Protein AF-A0A807ZLU6-F1 (afdb_monomer_lite)

pLDDT: mean 85.21, std 18.05, range [28.5, 98.06]

Secondary structure (DSSP, 8-state):
-EEEEE----EE--TT-S--PPPSS-GGG--HHHHHH---SEEESEEEE-TTSSEEEEEES--GGGHHHHHSPEEEEE-TTSSEEEE-EEEE--SS-EEEEEEPPSS--SEEEEEETTEEEEEEPBPP-HHHHTTSEEEEEEESS--HHHHHHHHHHHHHHH---EEEEEE----SS-HHHHHHHHHHH---SEEEEEE---------SS-------GGGT---TT-EEE-------

Foldseek 3Di:
DDEAEAEFWWDWQDPPFPAWADDPDPPVPCDPLQVVLAHTTTPFLHWAADPVRQWTKTKFFDCHVVVVFQVPKWKWDQEQVRDIDTWDWDWDPDDLIIIIITGDHPHDQFWMWIDTSSHTDITGHHYACLVVQAQFEEEEEEDAQDDLVVVLVVQVVCCVVPVGAEYEYEYQPHDNDDPVVSVVSNVVRDDHPYYYYYYGNGRQHRDPPDDPGSDPPCCNVHPHPRHNYDYPHPPDD

Structure (mmCIF, N/CA/C/O backbone):
data_AF-A0A807ZLU6-F1
#
_entry.id   AF-A0A807ZLU6-F1
#
loop_
_atom_site.group_PDB
_atom_site.id
_atom_site.type_symbol
_atom_site.label_atom_id
_atom_site.label_alt_id
_atom_site.label_comp_id
_atom_site.label_asym_id
_atom_site.label_entity_id
_atom_site.label_seq_id
_atom_site.pdbx_PDB_ins_code
_atom_site.Cartn_x
_atom_site.Cartn_y
_atom_site.Cartn_z
_atom_site.occupancy
_atom_site.B_iso_or_equiv
_atom_site.auth_seq_id
_atom_site.auth_comp_id
_atom_site.auth_asym_id
_atom_site.auth_atom_id
_atom_site.pdbx_PDB_model_num
ATOM 1 N N . MET A 1 1 ? -17.636 4.742 17.600 1.00 92.62 1 MET A N 1
ATOM 2 C CA . MET A 1 1 ? -16.733 4.224 16.558 1.00 92.62 1 MET A CA 1
ATOM 3 C C . MET A 1 1 ? -16.612 5.220 15.415 1.00 92.62 1 MET A C 1
ATOM 5 O O . MET A 1 1 ? -17.629 5.632 14.869 1.00 92.62 1 MET A O 1
ATOM 9 N N . LYS A 1 2 ? -15.391 5.623 15.061 1.00 95.94 2 LYS A N 1
ATOM 10 C CA . LYS A 1 2 ? -15.075 6.378 13.842 1.00 95.94 2 LYS A CA 1
ATOM 11 C C . LYS A 1 2 ? -14.806 5.387 12.709 1.00 95.94 2 LYS A C 1
ATOM 13 O O . LYS A 1 2 ? -13.966 4.508 12.874 1.00 95.94 2 LYS A O 1
ATOM 18 N N . ILE A 1 3 ? -15.496 5.539 11.582 1.00 96.06 3 ILE A N 1
ATOM 19 C CA . ILE A 1 3 ? -15.296 4.706 10.389 1.00 96.06 3 ILE A CA 1
ATOM 20 C C . ILE A 1 3 ? -14.534 5.518 9.344 1.00 96.06 3 ILE A C 1
ATOM 22 O O . ILE A 1 3 ? -14.861 6.683 9.113 1.00 96.06 3 ILE A O 1
ATOM 26 N N . VAL A 1 4 ? -13.502 4.921 8.750 1.00 94.88 4 VAL A N 1
ATOM 27 C CA . VAL A 1 4 ? -12.690 5.534 7.692 1.00 94.88 4 VAL A CA 1
ATOM 28 C C . VAL A 1 4 ? -12.509 4.534 6.556 1.00 94.88 4 VAL A C 1
ATOM 30 O O . VAL A 1 4 ? -12.089 3.404 6.788 1.00 94.88 4 VAL A O 1
ATOM 33 N N . GLU A 1 5 ? -12.792 4.961 5.331 1.00 94.81 5 GLU A N 1
ATOM 34 C CA . GLU A 1 5 ? -12.480 4.209 4.113 1.00 94.81 5 GLU A CA 1
ATOM 35 C C . GLU A 1 5 ? -11.283 4.854 3.410 1.00 94.81 5 GLU A C 1
ATOM 37 O O . GLU A 1 5 ? -11.214 6.078 3.276 1.00 94.81 5 GLU A O 1
ATOM 42 N N . ILE A 1 6 ? -10.322 4.035 2.983 1.00 91.50 6 ILE A N 1
ATOM 43 C CA . ILE A 1 6 ? -9.089 4.475 2.329 1.00 91.50 6 ILE A CA 1
ATOM 44 C C . ILE A 1 6 ? -8.959 3.772 0.984 1.00 91.50 6 ILE A C 1
ATOM 46 O O . ILE A 1 6 ? -8.874 2.546 0.909 1.00 91.50 6 ILE A O 1
ATOM 50 N N . THR A 1 7 ? -8.866 4.567 -0.079 1.00 91.44 7 THR A N 1
ATOM 51 C CA . THR A 1 7 ? -8.464 4.087 -1.404 1.00 91.44 7 THR A CA 1
ATOM 52 C C . THR A 1 7 ? -7.002 4.467 -1.644 1.00 91.44 7 THR A C 1
ATOM 54 O O . THR A 1 7 ? -6.704 5.662 -1.675 1.00 91.44 7 THR A O 1
ATOM 57 N N . PRO A 1 8 ? -6.087 3.494 -1.787 1.00 90.88 8 PRO A N 1
ATOM 58 C CA . PRO A 1 8 ? -4.675 3.765 -2.012 1.00 90.88 8 PRO A CA 1
ATOM 59 C C . PRO A 1 8 ? -4.399 4.214 -3.450 1.00 90.88 8 PRO A C 1
ATOM 61 O O . PRO A 1 8 ? -5.104 3.843 -4.395 1.00 90.88 8 PRO A O 1
ATOM 64 N N . PHE A 1 9 ? -3.309 4.953 -3.628 1.00 91.44 9 PHE A N 1
ATOM 65 C CA . PHE A 1 9 ? -2.820 5.396 -4.930 1.00 91.44 9 PHE A CA 1
ATOM 66 C C . PHE A 1 9 ? -1.662 4.510 -5.391 1.00 91.44 9 PHE A C 1
ATOM 68 O O . PHE A 1 9 ? -0.486 4.803 -5.180 1.00 91.44 9 PHE A O 1
ATOM 75 N N . GLY A 1 10 ? -2.008 3.383 -6.010 1.00 91.12 10 GLY A N 1
ATOM 76 C CA . GLY A 1 10 ? -1.039 2.412 -6.513 1.00 91.12 10 GLY A CA 1
ATOM 77 C C . GLY A 1 10 ? -0.551 2.671 -7.938 1.00 91.12 10 GLY A C 1
ATOM 78 O O . GLY A 1 10 ? -1.146 3.419 -8.714 1.00 91.12 10 GLY A O 1
ATOM 79 N N . TRP A 1 11 ? 0.516 1.966 -8.316 1.00 94.94 11 TRP A N 1
ATOM 80 C CA . TRP A 1 11 ? 1.032 1.915 -9.681 1.00 94.94 11 TRP A CA 1
ATOM 81 C C . TRP A 1 11 ? 1.201 0.470 -10.142 1.00 94.94 11 TRP A C 1
ATOM 83 O O . TRP A 1 11 ? 1.990 -0.290 -9.574 1.00 94.94 11 TRP A O 1
ATOM 93 N N . ARG A 1 12 ? 0.503 0.111 -11.223 1.00 94.56 12 ARG A N 1
ATOM 94 C CA . ARG A 1 12 ? 0.724 -1.122 -11.985 1.00 94.56 12 ARG A CA 1
ATOM 95 C C . ARG A 1 12 ? 1.297 -0.802 -13.355 1.00 94.56 12 ARG A C 1
ATOM 97 O O . ARG A 1 12 ? 0.874 0.153 -14.006 1.00 94.56 12 ARG A O 1
ATOM 104 N N . LEU A 1 13 ? 2.237 -1.627 -13.793 1.00 95.19 13 LEU A N 1
ATOM 105 C CA . LEU A 1 13 ? 2.725 -1.597 -15.162 1.00 95.19 13 LEU A CA 1
ATOM 106 C C . LEU A 1 13 ? 1.590 -1.997 -16.117 1.00 95.19 13 LEU A C 1
ATOM 108 O O . LEU A 1 13 ? 0.813 -2.901 -15.795 1.00 95.19 13 LEU A O 1
ATOM 112 N N . PRO A 1 14 ? 1.475 -1.337 -17.282 1.00 93.31 14 PRO A N 1
ATOM 113 C CA . PRO A 1 14 ? 0.490 -1.711 -18.286 1.00 93.31 14 PRO A CA 1
ATOM 114 C C . PRO A 1 14 ? 0.791 -3.110 -18.833 1.00 93.31 14 PRO A C 1
ATOM 116 O O . PRO A 1 14 ? 1.947 -3.530 -18.872 1.00 93.31 14 PRO A O 1
ATOM 119 N N . ALA A 1 15 ? -0.233 -3.809 -19.327 1.00 90.38 15 ALA A N 1
ATOM 120 C CA . ALA A 1 15 ? -0.086 -5.164 -19.868 1.00 90.38 15 ALA A CA 1
ATOM 121 C C . ALA A 1 15 ? 0.933 -5.254 -21.024 1.00 90.38 15 ALA A C 1
ATOM 123 O O . ALA A 1 15 ? 1.547 -6.295 -21.230 1.00 90.38 15 ALA A O 1
ATOM 124 N N . GLN A 1 16 ? 1.141 -4.158 -21.761 1.00 91.31 16 GLN A N 1
ATOM 125 C CA . GLN A 1 16 ? 2.097 -4.064 -22.869 1.00 91.31 16 GLN A CA 1
ATOM 126 C C . GLN A 1 16 ? 3.523 -3.704 -22.417 1.00 91.31 16 GLN A C 1
ATOM 128 O O . GLN A 1 16 ? 4.412 -3.561 -23.255 1.00 91.31 16 GLN A O 1
ATOM 133 N N . SER A 1 17 ? 3.756 -3.518 -21.113 1.00 92.56 17 SER A N 1
ATOM 134 C CA . SER A 1 17 ? 5.087 -3.244 -20.573 1.00 92.56 17 SER A CA 1
ATOM 135 C C . SER A 1 17 ? 6.048 -4.380 -20.940 1.00 92.56 17 SER A C 1
ATOM 137 O O . SER A 1 17 ? 5.715 -5.542 -20.708 1.00 92.56 17 SER A O 1
ATOM 139 N N . PRO A 1 18 ? 7.262 -4.087 -21.436 1.00 93.12 18 PRO A N 1
ATOM 140 C CA . PRO A 1 18 ? 8.300 -5.103 -21.590 1.00 93.12 18 PRO A CA 1
ATOM 141 C C . PRO A 1 18 ? 8.954 -5.471 -20.245 1.00 93.12 18 PRO A C 1
ATOM 143 O O . PRO A 1 18 ? 9.746 -6.407 -20.175 1.00 93.12 18 PRO A O 1
ATOM 146 N N . PHE A 1 19 ? 8.642 -4.737 -19.170 1.00 94.19 19 PHE A N 1
ATOM 147 C CA . PHE A 1 19 ? 9.170 -4.955 -17.826 1.00 94.19 19 PHE A CA 1
ATOM 148 C C . PHE A 1 19 ? 8.134 -5.653 -16.956 1.00 94.19 19 PHE A C 1
ATOM 150 O O . PHE A 1 19 ? 7.061 -5.103 -16.715 1.00 94.19 19 PHE A O 1
ATOM 157 N N . TRP A 1 20 ? 8.457 -6.866 -16.514 1.00 94.31 20 TRP A N 1
ATOM 158 C CA . TRP A 1 20 ? 7.648 -7.683 -15.611 1.00 94.31 20 TRP A CA 1
ATOM 159 C C . TRP A 1 20 ? 8.552 -8.205 -14.496 1.00 94.31 20 TRP A C 1
ATOM 161 O O . TRP A 1 20 ? 9.750 -8.435 -14.706 1.00 94.31 20 TRP A O 1
ATOM 171 N N . ARG A 1 21 ? 7.998 -8.388 -13.298 1.00 93.25 21 ARG A N 1
ATOM 172 C CA . ARG A 1 21 ? 8.719 -9.011 -12.190 1.00 93.25 21 ARG A CA 1
ATOM 173 C C . ARG A 1 21 ? 9.003 -10.472 -12.522 1.00 93.25 21 ARG A C 1
ATOM 175 O O . ARG A 1 21 ? 8.096 -11.226 -12.859 1.00 93.25 21 ARG A O 1
ATOM 182 N N . ILE A 1 22 ? 10.258 -10.876 -12.382 1.00 92.62 22 ILE A N 1
ATOM 183 C CA . ILE A 1 22 ? 10.674 -12.268 -12.524 1.00 92.62 22 ILE A CA 1
ATOM 184 C C . ILE A 1 22 ? 10.356 -12.985 -11.206 1.00 92.62 22 ILE A C 1
ATOM 186 O O . ILE A 1 22 ? 10.838 -12.546 -10.155 1.00 92.62 22 ILE A O 1
ATOM 190 N N . PRO A 1 23 ? 9.565 -14.073 -11.223 1.00 90.19 23 PRO A N 1
ATOM 191 C CA . PRO A 1 23 ? 9.291 -14.816 -10.008 1.00 90.19 23 PRO A CA 1
ATOM 192 C C . PRO A 1 23 ? 10.572 -15.446 -9.448 1.00 90.19 23 PRO A C 1
ATOM 194 O O . PRO A 1 23 ? 11.341 -16.039 -10.206 1.00 90.19 23 PRO A O 1
ATOM 197 N N . PRO A 1 24 ? 10.809 -15.370 -8.128 1.00 87.62 24 PRO A N 1
ATOM 198 C CA . PRO A 1 24 ? 12.021 -15.918 -7.519 1.00 87.62 24 PRO A CA 1
ATOM 199 C C . PRO A 1 24 ? 12.018 -17.450 -7.474 1.00 87.62 24 PRO A C 1
ATOM 201 O O . PRO A 1 24 ? 13.071 -18.070 -7.339 1.00 87.62 24 PRO A O 1
ATOM 204 N N . ARG A 1 25 ? 10.838 -18.080 -7.553 1.00 88.38 25 ARG A N 1
ATOM 205 C CA . ARG A 1 25 ? 10.715 -19.537 -7.536 1.00 88.38 25 ARG A CA 1
ATOM 206 C C . ARG A 1 25 ? 11.247 -20.109 -8.862 1.00 88.38 25 ARG A C 1
ATOM 208 O O . ARG A 1 25 ? 10.849 -19.605 -9.907 1.00 88.38 25 ARG A O 1
ATOM 215 N N . PRO A 1 26 ? 12.086 -21.159 -8.873 1.00 89.19 26 PRO A N 1
ATOM 216 C CA . PRO A 1 26 ? 12.581 -21.766 -10.111 1.00 89.19 26 PRO A CA 1
ATOM 217 C C . PRO A 1 26 ? 11.452 -22.220 -11.054 1.00 89.19 26 PRO A C 1
ATOM 219 O O . PRO A 1 26 ? 10.448 -22.730 -10.557 1.00 89.19 26 PRO A O 1
ATOM 222 N N . PRO A 1 27 ? 11.610 -22.129 -12.393 1.00 91.44 27 PRO A N 1
ATOM 223 C CA . PRO A 1 27 ? 10.536 -22.429 -13.349 1.00 91.44 27 PRO A CA 1
ATOM 224 C C . PRO A 1 27 ? 9.874 -23.803 -13.184 1.00 91.44 27 PRO A C 1
ATOM 226 O O . PRO A 1 27 ? 8.668 -23.923 -13.366 1.00 91.44 27 PRO A O 1
ATOM 229 N N . HIS A 1 28 ? 10.635 -24.828 -12.787 1.00 90.69 28 HIS A N 1
ATOM 230 C CA . HIS A 1 28 ? 10.125 -26.189 -12.573 1.00 90.69 28 HIS A CA 1
ATOM 231 C C . HIS A 1 28 ? 9.252 -26.341 -11.311 1.00 90.69 28 HIS A C 1
ATOM 233 O O . HIS A 1 28 ? 8.599 -27.364 -11.149 1.00 90.69 28 HIS A O 1
ATOM 239 N N . LEU A 1 29 ? 9.228 -25.334 -10.430 1.00 88.31 29 LEU A N 1
ATOM 240 C CA . LEU A 1 29 ? 8.363 -25.267 -9.245 1.00 88.31 29 LEU A CA 1
ATOM 241 C C . LEU A 1 29 ? 7.221 -24.245 -9.415 1.00 88.31 29 LEU A C 1
ATOM 243 O O . LEU A 1 29 ? 6.438 -24.028 -8.488 1.00 88.31 29 LEU A O 1
ATOM 247 N N . GLN A 1 30 ? 7.133 -23.578 -10.571 1.00 88.94 30 GLN A N 1
ATOM 248 C CA . GLN A 1 30 ? 6.059 -22.637 -10.894 1.00 88.94 30 GLN A CA 1
ATOM 249 C C . GLN A 1 30 ? 4.907 -23.381 -11.584 1.00 88.94 30 GLN A C 1
ATOM 251 O O . GLN A 1 30 ? 4.785 -23.362 -12.817 1.00 88.94 30 GLN A O 1
ATOM 256 N N . ASP A 1 31 ? 4.080 -24.059 -10.790 1.00 89.25 31 ASP A N 1
ATOM 257 C CA . ASP A 1 31 ? 2.823 -24.632 -11.271 1.00 89.25 31 ASP A CA 1
ATOM 258 C C . ASP A 1 31 ? 1.833 -23.540 -11.733 1.00 89.25 31 ASP A C 1
ATOM 260 O O . ASP A 1 31 ? 2.110 -22.338 -11.675 1.00 89.25 31 ASP A O 1
ATOM 264 N N . ILE A 1 32 ? 0.688 -23.965 -12.269 1.00 88.94 32 ILE A N 1
ATOM 265 C CA . ILE A 1 32 ? -0.331 -23.054 -12.813 1.00 88.94 32 ILE A CA 1
ATOM 266 C C . ILE A 1 32 ? -0.859 -22.125 -11.714 1.00 88.94 32 ILE A C 1
ATOM 268 O O . ILE A 1 32 ? -0.863 -20.913 -11.895 1.00 88.94 32 ILE A O 1
ATOM 272 N N . ALA A 1 33 ? -1.190 -22.673 -10.540 1.00 86.88 33 ALA A N 1
ATOM 273 C CA . ALA A 1 33 ? -1.679 -21.892 -9.406 1.00 86.88 33 ALA A CA 1
ATOM 274 C C . ALA A 1 33 ? -0.665 -20.834 -8.943 1.00 86.88 33 ALA A C 1
ATOM 276 O O . ALA A 1 33 ? -1.041 -19.714 -8.590 1.00 86.88 33 ALA A O 1
ATOM 277 N N . TYR A 1 34 ? 0.630 -21.161 -8.974 1.00 86.81 34 TYR A N 1
ATOM 278 C CA . TYR A 1 34 ? 1.682 -20.210 -8.659 1.00 86.81 34 TYR A CA 1
ATOM 279 C C . TYR A 1 34 ? 1.702 -19.054 -9.658 1.00 86.81 34 TYR A C 1
ATOM 281 O O . TYR A 1 34 ? 1.765 -17.892 -9.260 1.00 86.81 34 TYR A O 1
ATOM 289 N N . LYS A 1 35 ? 1.670 -19.376 -10.954 1.00 88.00 35 LYS A N 1
ATOM 290 C CA . LYS A 1 35 ? 1.720 -18.377 -12.026 1.00 88.00 35 LYS A CA 1
ATOM 291 C C . LYS A 1 35 ? 0.504 -17.464 -11.977 1.00 88.00 35 LYS A C 1
ATOM 293 O O . LYS A 1 35 ? 0.669 -16.254 -11.977 1.00 88.00 35 LYS A O 1
ATOM 298 N N . ASP A 1 36 ? -0.687 -18.024 -11.829 1.00 87.25 36 ASP A N 1
ATOM 299 C CA . ASP A 1 36 ? -1.926 -17.245 -11.811 1.00 87.25 36 ASP A CA 1
ATOM 300 C C . ASP A 1 36 ? -2.029 -16.341 -10.570 1.00 87.25 36 ASP A C 1
ATOM 302 O O . ASP A 1 36 ? -2.598 -15.253 -10.628 1.00 87.25 36 ASP A O 1
ATOM 306 N N . GLY A 1 37 ? -1.449 -16.765 -9.441 1.00 85.06 37 GLY A N 1
ATOM 307 C CA . GLY A 1 37 ? -1.461 -16.006 -8.190 1.00 85.06 37 GLY A CA 1
ATOM 308 C C . GLY A 1 37 ? -0.334 -14.979 -8.033 1.00 85.06 37 GLY A C 1
ATOM 309 O O . GLY A 1 37 ? -0.365 -14.193 -7.081 1.00 85.06 37 GLY A O 1
ATOM 310 N N . PHE A 1 38 ? 0.684 -14.986 -8.899 1.00 88.62 38 PHE A N 1
ATOM 311 C CA . PHE A 1 38 ? 1.856 -14.125 -8.746 1.00 88.62 38 PHE A CA 1
ATOM 312 C C . PHE A 1 38 ? 1.600 -12.693 -9.231 1.00 88.62 38 PHE A C 1
ATOM 314 O O . PHE A 1 38 ? 1.028 -12.455 -10.291 1.00 88.62 38 PHE A O 1
ATOM 321 N N . ASP A 1 39 ? 2.076 -11.713 -8.461 1.00 90.62 39 ASP A N 1
ATOM 322 C CA . ASP A 1 39 ? 2.044 -10.313 -8.873 1.00 90.62 39 ASP A CA 1
ATOM 323 C C . ASP A 1 39 ? 3.246 -10.000 -9.774 1.00 90.62 39 ASP A C 1
ATOM 325 O O . ASP A 1 39 ? 4.378 -9.854 -9.301 1.00 90.62 39 ASP A O 1
ATOM 329 N N . TYR A 1 40 ? 3.001 -9.874 -11.077 1.00 92.88 40 TYR A N 1
ATOM 330 C CA . TYR A 1 40 ? 4.034 -9.552 -12.065 1.00 92.88 40 TYR A CA 1
ATOM 331 C C . TYR A 1 40 ? 4.250 -8.053 -12.282 1.00 92.88 40 TYR A C 1
ATOM 333 O O . TYR A 1 40 ? 5.335 -7.646 -12.700 1.00 92.88 40 TYR A O 1
ATOM 341 N N . SER A 1 41 ? 3.227 -7.231 -12.055 1.00 94.31 41 SER A N 1
ATOM 342 C CA . SER A 1 41 ? 3.141 -5.895 -12.656 1.00 94.31 41 SER A CA 1
ATOM 343 C C . SER A 1 41 ? 2.997 -4.763 -11.649 1.00 94.31 41 SER A C 1
ATOM 345 O O . SER A 1 41 ? 3.197 -3.609 -12.020 1.00 94.31 41 SER A O 1
ATOM 347 N N . THR A 1 42 ? 2.638 -5.026 -10.393 1.00 93.50 42 THR A N 1
ATOM 348 C CA . THR A 1 42 ? 2.504 -3.954 -9.402 1.00 93.50 42 THR A CA 1
ATOM 349 C C . THR A 1 42 ? 3.874 -3.430 -9.004 1.00 93.50 42 THR A C 1
ATOM 351 O O . THR A 1 42 ? 4.744 -4.199 -8.596 1.00 93.50 42 THR A O 1
ATOM 354 N N . VAL A 1 43 ? 4.065 -2.117 -9.103 1.00 94.44 43 VAL A N 1
ATOM 355 C CA . VAL A 1 43 ? 5.260 -1.413 -8.624 1.00 94.44 43 VAL A CA 1
ATOM 356 C C . VAL A 1 43 ? 5.011 -0.875 -7.221 1.00 94.44 43 VAL A C 1
ATOM 358 O O . VAL A 1 43 ? 5.780 -1.175 -6.311 1.00 94.44 43 VAL A O 1
ATOM 361 N N . PHE A 1 44 ? 3.904 -0.150 -7.036 1.00 93.88 44 PHE A N 1
ATOM 362 C CA . PHE A 1 44 ? 3.469 0.381 -5.744 1.00 93.88 44 PHE A CA 1
ATOM 363 C C . PHE A 1 44 ? 2.030 -0.049 -5.455 1.00 93.88 44 PHE A C 1
ATOM 365 O O . PHE A 1 44 ? 1.167 0.042 -6.326 1.00 93.88 44 PHE A O 1
ATOM 372 N N . TYR A 1 45 ? 1.782 -0.506 -4.232 1.00 91.94 45 TYR A N 1
ATOM 373 C CA . TYR A 1 45 ? 0.445 -0.704 -3.684 1.00 91.94 45 TYR A CA 1
ATOM 374 C C . TYR A 1 45 ? -0.198 0.622 -3.278 1.00 91.94 45 TYR A C 1
ATOM 376 O O . TYR A 1 45 ? -1.405 0.774 -3.457 1.00 91.94 45 TYR A O 1
ATOM 384 N N . AS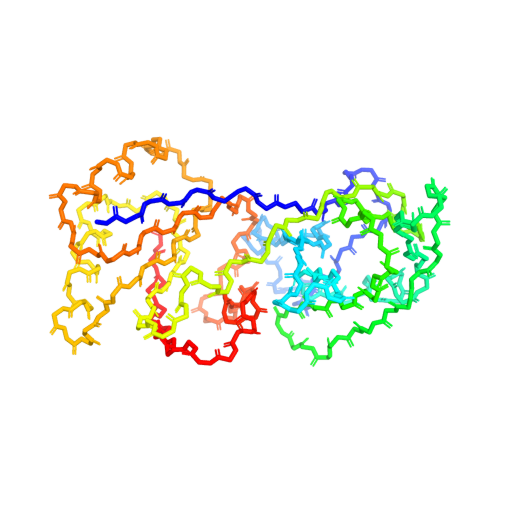P A 1 46 ? 0.601 1.557 -2.754 1.00 93.44 46 ASP A N 1
ATOM 385 C CA . ASP A 1 46 ? 0.146 2.871 -2.297 1.00 93.44 46 ASP A CA 1
ATOM 386 C C . ASP A 1 46 ? 1.289 3.902 -2.282 1.00 93.44 46 ASP A C 1
ATOM 388 O O . ASP A 1 46 ? 2.471 3.540 -2.198 1.00 93.44 46 ASP A O 1
ATOM 392 N N . VAL A 1 47 ? 0.915 5.181 -2.320 1.00 94.62 47 VAL A N 1
ATOM 393 C CA . VAL A 1 47 ? 1.779 6.352 -2.157 1.00 94.62 47 VAL A CA 1
ATOM 394 C C . VAL A 1 47 ? 1.088 7.330 -1.212 1.00 94.62 47 VAL A C 1
ATOM 396 O O . VAL A 1 47 ? 0.033 7.872 -1.534 1.00 94.62 47 VAL A O 1
ATOM 399 N N . PHE A 1 48 ? 1.697 7.595 -0.060 1.00 94.12 48 PHE A N 1
ATOM 400 C CA . PHE A 1 48 ? 1.120 8.461 0.973 1.00 94.12 48 PHE A CA 1
ATOM 401 C C . PHE A 1 48 ? 2.188 9.297 1.685 1.00 94.12 48 PHE A C 1
ATOM 403 O O . PHE A 1 48 ? 3.385 9.037 1.567 1.00 94.12 48 PHE A O 1
ATOM 410 N N . LEU A 1 49 ? 1.768 10.330 2.411 1.00 93.88 49 LEU A N 1
ATOM 411 C CA . LEU A 1 49 ? 2.663 11.198 3.173 1.00 93.88 49 LEU A CA 1
ATOM 412 C C . LEU A 1 49 ? 3.217 10.502 4.419 1.00 93.88 49 LEU A C 1
ATOM 414 O O . LEU A 1 49 ? 2.498 9.823 5.150 1.00 93.88 49 LEU A O 1
ATOM 418 N N . SER A 1 50 ? 4.490 10.746 4.723 1.00 91.31 50 SER A N 1
ATOM 419 C CA . SER A 1 50 ? 5.031 10.479 6.057 1.00 91.31 50 SER A CA 1
ATOM 420 C C . SER A 1 50 ? 4.303 11.312 7.121 1.00 91.31 50 SER A C 1
ATOM 422 O O . SER A 1 50 ? 3.688 12.331 6.818 1.00 91.31 50 SER A O 1
ATOM 424 N N . SER A 1 51 ? 4.376 10.909 8.392 1.00 86.94 51 SER A N 1
ATOM 425 C CA . SER A 1 51 ? 3.717 11.629 9.499 1.00 86.94 51 SER A CA 1
ATOM 426 C C . SER A 1 51 ? 4.205 13.069 9.687 1.00 86.94 51 SER A C 1
ATOM 428 O O . SER A 1 51 ? 3.460 13.913 10.160 1.00 86.94 51 SER A O 1
ATOM 430 N N . ASP A 1 52 ? 5.459 13.350 9.335 1.00 88.62 52 ASP A N 1
ATOM 431 C CA . ASP A 1 52 ? 6.034 14.701 9.324 1.00 88.62 52 ASP A CA 1
ATOM 432 C C . ASP A 1 52 ? 5.833 15.427 7.981 1.00 88.62 52 ASP A C 1
ATOM 434 O O . ASP A 1 52 ? 6.334 16.534 7.785 1.00 88.62 52 ASP A O 1
ATOM 438 N N . GLU A 1 53 ? 5.151 14.770 7.040 1.00 90.75 53 GLU A N 1
ATOM 439 C CA . GLU A 1 53 ? 4.882 15.200 5.674 1.00 90.75 53 GLU A CA 1
ATOM 440 C C . GLU A 1 53 ? 6.117 15.634 4.864 1.00 90.75 53 GLU A C 1
ATOM 442 O O . GLU A 1 53 ? 5.995 16.397 3.899 1.00 90.75 53 GLU A O 1
ATOM 447 N N . ARG A 1 54 ? 7.320 15.205 5.255 1.00 93.56 54 ARG A N 1
ATOM 448 C CA . ARG A 1 54 ? 8.559 15.517 4.524 1.00 93.56 54 ARG A CA 1
ATOM 449 C C . ARG A 1 54 ? 8.812 14.559 3.367 1.00 93.56 54 ARG A C 1
ATOM 451 O O . ARG A 1 54 ? 9.584 14.885 2.468 1.00 93.56 54 ARG A O 1
ATOM 458 N N . PHE A 1 55 ? 8.167 13.398 3.377 1.00 95.62 55 PHE A N 1
ATOM 459 C CA . PHE A 1 55 ? 8.376 12.354 2.389 1.00 95.62 55 PHE A CA 1
ATOM 460 C C . PHE A 1 55 ? 7.054 11.867 1.806 1.00 95.62 55 PHE A C 1
ATOM 462 O O . PHE A 1 55 ? 6.061 11.732 2.518 1.00 95.62 55 PHE A O 1
ATOM 469 N N . ALA A 1 56 ? 7.076 11.529 0.520 1.00 96.19 56 ALA A N 1
ATOM 470 C CA . ALA A 1 56 ? 6.141 10.563 -0.032 1.00 96.19 56 ALA A CA 1
ATOM 471 C C . ALA A 1 56 ? 6.722 9.163 0.191 1.00 96.19 56 ALA A C 1
ATOM 473 O O . ALA A 1 56 ? 7.871 8.888 -0.168 1.00 96.19 56 ALA A O 1
ATOM 474 N N . VAL A 1 57 ? 5.931 8.285 0.791 1.00 94.94 57 VAL A N 1
ATOM 475 C CA . VAL A 1 57 ? 6.279 6.896 1.069 1.00 94.94 57 VAL A CA 1
ATOM 476 C C . VAL A 1 57 ? 5.555 6.031 0.049 1.00 94.94 57 VAL A C 1
ATOM 478 O O . VAL A 1 57 ? 4.338 5.877 0.099 1.00 94.94 57 VAL A O 1
ATOM 481 N N . CYS A 1 58 ? 6.311 5.475 -0.893 1.00 94.88 58 CYS A N 1
ATOM 482 C CA . CYS A 1 58 ? 5.790 4.529 -1.871 1.00 94.88 58 CYS A CA 1
ATOM 483 C C . CYS A 1 58 ? 6.025 3.118 -1.333 1.00 94.88 58 CYS A C 1
ATOM 485 O O . CYS A 1 58 ? 7.176 2.725 -1.121 1.00 94.88 58 CYS A O 1
ATOM 487 N N . VAL A 1 59 ? 4.960 2.352 -1.112 1.00 91.88 59 VAL A N 1
ATOM 488 C CA . VAL A 1 59 ? 5.043 0.966 -0.629 1.00 91.88 59 VAL A CA 1
ATOM 489 C C . VAL A 1 59 ? 4.575 0.017 -1.713 1.00 91.88 59 VAL A C 1
ATOM 491 O O . VAL A 1 59 ? 3.629 0.314 -2.434 1.00 91.88 59 VAL A O 1
ATOM 494 N N . GLY A 1 60 ? 5.210 -1.140 -1.839 1.00 90.19 60 GLY A N 1
ATOM 495 C CA . GLY A 1 60 ? 4.859 -2.104 -2.877 1.00 90.19 60 GLY A CA 1
ATOM 496 C C . GLY A 1 60 ? 5.474 -3.476 -2.643 1.00 90.19 60 GLY A C 1
ATOM 497 O O . GLY A 1 60 ? 6.171 -3.670 -1.645 1.00 90.19 60 GLY A O 1
ATOM 498 N N . PRO A 1 61 ? 5.234 -4.441 -3.543 1.00 89.12 61 PRO A N 1
ATOM 499 C CA . PRO A 1 61 ? 5.917 -5.736 -3.521 1.00 89.12 61 PRO A CA 1
ATOM 500 C C . PRO A 1 61 ? 7.441 -5.572 -3.673 1.00 89.12 61 PRO A C 1
ATOM 502 O O . PRO A 1 61 ? 7.908 -4.504 -4.086 1.00 89.12 61 PRO A O 1
ATOM 505 N N . PRO A 1 62 ? 8.246 -6.615 -3.395 1.00 89.81 62 PRO A N 1
ATOM 506 C CA . PRO A 1 62 ? 9.676 -6.589 -3.684 1.00 89.81 62 PRO A CA 1
ATOM 507 C C . PRO A 1 62 ? 9.954 -6.138 -5.119 1.00 89.81 62 PRO A C 1
ATOM 509 O O . PRO A 1 62 ? 9.354 -6.639 -6.076 1.00 89.81 62 PRO A O 1
ATOM 512 N N . LEU A 1 63 ? 10.879 -5.191 -5.279 1.00 90.88 63 LEU A N 1
ATOM 513 C CA . LEU A 1 63 ? 11.223 -4.680 -6.606 1.00 90.88 63 LEU A CA 1
ATOM 514 C C . LEU A 1 63 ? 11.934 -5.744 -7.453 1.00 90.88 63 LEU A C 1
ATOM 516 O O . LEU A 1 63 ? 11.742 -5.762 -8.663 1.00 90.88 63 LEU A O 1
ATOM 520 N N . ALA A 1 64 ? 12.699 -6.654 -6.837 1.00 91.38 64 ALA A N 1
ATOM 521 C CA . ALA A 1 64 ? 13.430 -7.718 -7.531 1.00 91.38 64 ALA A CA 1
ATOM 522 C C . ALA A 1 64 ? 14.201 -7.172 -8.755 1.00 91.38 64 ALA A C 1
ATOM 524 O O . ALA A 1 64 ? 14.948 -6.200 -8.633 1.00 91.38 64 ALA A O 1
ATOM 525 N N . ASN A 1 65 ? 13.990 -7.741 -9.945 1.00 94.44 65 ASN A N 1
ATOM 526 C CA . ASN A 1 65 ? 14.604 -7.288 -11.197 1.00 94.44 65 ASN A CA 1
ATOM 527 C C . ASN A 1 65 ? 14.151 -5.887 -11.659 1.00 94.44 65 ASN A C 1
ATOM 529 O O . ASN A 1 65 ? 14.787 -5.314 -12.537 1.00 94.44 65 ASN A O 1
ATOM 533 N N . LEU A 1 66 ? 13.083 -5.320 -11.088 1.00 94.94 66 LEU A N 1
ATOM 534 C CA . LEU A 1 66 ? 12.628 -3.953 -11.372 1.00 94.94 66 LEU A CA 1
ATOM 535 C C . LEU A 1 66 ? 13.398 -2.899 -10.561 1.00 94.94 66 LEU A C 1
ATOM 537 O O . LEU A 1 66 ? 13.299 -1.709 -10.861 1.00 94.94 66 LEU A O 1
ATOM 541 N N . ARG A 1 67 ? 14.176 -3.311 -9.547 1.00 95.06 67 ARG A N 1
ATOM 542 C CA . ARG A 1 67 ? 14.899 -2.396 -8.652 1.00 95.06 67 ARG A CA 1
ATOM 543 C C . ARG A 1 67 ? 15.813 -1.414 -9.397 1.00 95.06 67 ARG A C 1
ATOM 545 O O . ARG A 1 67 ? 15.652 -0.220 -9.148 1.00 95.06 67 ARG A O 1
ATOM 552 N N . PRO A 1 68 ? 16.679 -1.842 -10.340 1.00 95.62 68 PRO A N 1
ATOM 553 C CA . PRO A 1 68 ? 17.551 -0.908 -11.055 1.00 95.62 68 PRO A CA 1
ATOM 554 C C . PRO A 1 68 ? 16.763 0.164 -11.818 1.00 95.62 68 PRO A C 1
ATOM 556 O O . PRO A 1 68 ? 17.146 1.328 -11.851 1.00 95.62 68 PRO A O 1
ATOM 559 N N . ALA A 1 69 ? 15.605 -0.200 -12.377 1.00 95.94 69 ALA A N 1
ATOM 560 C CA . ALA A 1 69 ? 14.766 0.741 -13.110 1.00 95.94 69 ALA A CA 1
ATOM 561 C C . ALA A 1 69 ? 14.139 1.812 -12.200 1.00 95.94 69 ALA A C 1
ATOM 563 O O . ALA A 1 69 ? 13.942 2.938 -12.649 1.00 95.94 69 ALA A O 1
ATOM 564 N N . ILE A 1 70 ? 13.852 1.485 -10.933 1.00 96.19 70 ILE A N 1
ATOM 565 C CA . ILE A 1 70 ? 13.421 2.464 -9.925 1.00 96.19 70 ILE A CA 1
ATOM 566 C C . ILE A 1 70 ? 14.599 3.313 -9.449 1.00 96.19 70 ILE A C 1
ATOM 568 O O . ILE A 1 70 ? 14.443 4.524 -9.323 1.00 96.19 70 ILE A O 1
ATOM 572 N N . GLU A 1 71 ? 15.775 2.721 -9.224 1.00 96.19 71 GLU A N 1
ATOM 573 C CA . GLU A 1 71 ? 17.001 3.435 -8.824 1.00 96.19 71 GLU A CA 1
ATOM 574 C C . GLU A 1 71 ? 17.423 4.490 -9.854 1.00 96.19 71 GLU A C 1
ATOM 576 O O . GLU A 1 71 ? 17.811 5.595 -9.478 1.00 96.19 71 GLU A O 1
ATOM 581 N N . GLU A 1 72 ? 17.259 4.199 -11.140 1.00 96.75 72 GLU A N 1
ATOM 582 C CA . GLU A 1 72 ? 17.534 5.131 -12.238 1.00 96.75 72 GLU A CA 1
ATOM 583 C C . GLU A 1 72 ? 16.376 6.107 -12.520 1.00 96.75 72 GLU A C 1
ATOM 585 O O . GLU A 1 72 ? 16.570 7.111 -13.205 1.00 96.75 72 GLU A O 1
ATOM 590 N N . ALA A 1 73 ? 15.166 5.839 -12.015 1.00 97.12 73 ALA A N 1
ATOM 591 C CA . ALA A 1 73 ? 14.010 6.690 -12.274 1.00 97.12 73 ALA A CA 1
ATOM 592 C C . ALA A 1 73 ? 14.152 8.064 -11.606 1.00 97.12 73 ALA A C 1
ATOM 594 O O . ALA A 1 73 ? 14.614 8.195 -10.465 1.00 97.12 73 ALA A O 1
ATOM 595 N N . THR A 1 74 ? 13.692 9.089 -12.316 1.00 97.94 74 THR A N 1
ATOM 596 C CA . THR A 1 74 ? 13.592 10.457 -11.811 1.00 97.94 74 THR A CA 1
ATOM 597 C C . THR A 1 74 ? 12.226 10.651 -11.173 1.00 97.94 74 THR A C 1
ATOM 599 O O . THR A 1 74 ? 11.197 10.485 -11.832 1.00 97.94 74 THR A O 1
ATOM 602 N N . PHE A 1 75 ? 12.225 11.028 -9.897 1.00 97.81 75 PHE A N 1
ATOM 603 C CA . PHE A 1 75 ? 11.021 11.423 -9.179 1.00 97.81 75 PHE A CA 1
ATOM 604 C C . PHE A 1 75 ? 10.933 12.944 -9.151 1.00 97.81 75 PHE A C 1
ATOM 606 O O . PHE A 1 75 ? 11.944 13.615 -8.946 1.00 97.81 75 PHE A O 1
ATOM 613 N N . THR A 1 76 ? 9.741 13.490 -9.370 1.00 96.88 76 THR A N 1
ATOM 614 C CA . THR A 1 76 ? 9.486 14.929 -9.264 1.00 96.88 76 THR A CA 1
ATOM 615 C C . THR A 1 76 ? 8.176 15.203 -8.531 1.00 96.88 76 THR A C 1
ATOM 617 O O . THR A 1 76 ? 7.229 14.420 -8.608 1.00 96.88 76 THR A O 1
ATOM 620 N N . ALA A 1 77 ? 8.109 16.332 -7.831 1.00 95.12 77 ALA A N 1
ATOM 621 C CA . ALA A 1 77 ? 6.911 16.810 -7.141 1.00 95.12 77 ALA A CA 1
ATOM 622 C C . ALA A 1 77 ? 6.732 18.319 -7.352 1.00 95.12 77 ALA A C 1
ATOM 624 O O . ALA A 1 77 ? 7.661 19.008 -7.778 1.00 95.12 77 ALA A O 1
ATOM 625 N N . LEU A 1 78 ? 5.537 18.848 -7.087 1.00 89.25 78 LEU A N 1
ATOM 626 C CA . LEU A 1 78 ? 5.262 20.275 -7.254 1.00 89.25 78 LEU A CA 1
ATOM 627 C C . LEU A 1 78 ? 5.915 21.090 -6.125 1.00 89.25 78 LEU A C 1
ATOM 629 O O . LEU A 1 78 ? 5.600 20.908 -4.954 1.00 89.25 78 LEU A O 1
ATOM 633 N N . GLY A 1 79 ? 6.814 22.009 -6.471 1.00 83.19 79 GLY A N 1
ATOM 634 C CA . GLY A 1 79 ? 7.409 22.940 -5.513 1.00 83.19 79 GLY A CA 1
ATOM 635 C C . GLY A 1 79 ? 6.507 24.142 -5.218 1.00 83.19 79 GLY A C 1
ATOM 636 O O . GLY A 1 79 ? 5.526 24.398 -5.918 1.00 83.19 79 GLY A O 1
ATOM 637 N N . ALA A 1 80 ? 6.879 24.937 -4.211 1.00 83.69 80 ALA A N 1
ATOM 638 C CA . ALA A 1 80 ? 6.165 26.161 -3.822 1.00 83.69 80 ALA A CA 1
ATOM 639 C C . ALA A 1 80 ? 5.980 27.188 -4.960 1.00 83.69 80 ALA A C 1
ATOM 641 O O . ALA A 1 80 ? 5.029 27.963 -4.935 1.00 83.69 80 ALA A O 1
ATOM 642 N N . SER A 1 81 ? 6.855 27.182 -5.972 1.00 82.56 81 SER A N 1
ATOM 643 C CA . SER A 1 81 ? 6.752 28.040 -7.161 1.00 82.56 81 SER A CA 1
ATOM 644 C C . SER A 1 81 ? 5.723 27.564 -8.195 1.00 82.56 81 SER A C 1
ATOM 646 O O . SER A 1 81 ? 5.529 28.232 -9.205 1.00 82.56 81 SER A O 1
ATOM 648 N N . GLY A 1 82 ? 5.086 26.405 -7.987 1.00 82.12 82 GLY A N 1
ATOM 649 C CA . GLY A 1 82 ? 4.177 25.792 -8.960 1.00 82.12 82 GLY A CA 1
ATOM 650 C C . GLY A 1 82 ? 4.882 25.043 -10.097 1.00 82.12 82 GLY A C 1
ATOM 651 O O . GLY A 1 82 ? 4.219 24.572 -11.018 1.00 82.12 82 GLY A O 1
ATOM 652 N N . HIS A 1 83 ? 6.208 24.895 -10.042 1.00 86.44 83 HIS A N 1
ATOM 653 C CA . HIS A 1 83 ? 6.982 24.081 -10.983 1.00 86.44 83 HIS A CA 1
ATOM 654 C C . HIS A 1 83 ? 7.339 22.717 -10.387 1.00 86.44 83 HIS A C 1
ATOM 656 O O . HIS A 1 83 ? 7.486 22.576 -9.174 1.00 86.44 83 HIS A O 1
ATOM 662 N N . THR A 1 84 ? 7.504 21.703 -11.238 1.00 90.44 84 THR A N 1
ATOM 663 C CA . THR A 1 84 ? 7.964 20.378 -10.805 1.00 90.44 84 THR A CA 1
ATOM 664 C C . THR A 1 84 ? 9.455 20.404 -10.483 1.00 90.44 84 THR A C 1
ATOM 666 O O . THR A 1 84 ? 10.257 20.816 -11.321 1.00 90.44 84 THR A O 1
ATOM 669 N N . VAL A 1 85 ? 9.824 19.917 -9.302 1.00 93.31 85 VAL A N 1
ATOM 670 C CA . VAL A 1 85 ? 11.198 19.865 -8.793 1.00 93.31 85 VAL A CA 1
ATOM 671 C C . VAL A 1 85 ? 11.636 18.402 -8.672 1.00 93.31 85 VAL A C 1
ATOM 673 O O . VAL A 1 85 ? 10.833 17.588 -8.210 1.00 93.31 85 VAL A O 1
ATOM 676 N N . PRO A 1 86 ? 12.867 18.040 -9.080 1.00 95.50 86 PRO A N 1
ATOM 677 C CA . PRO A 1 86 ? 13.440 16.724 -8.809 1.00 95.50 86 PRO A CA 1
ATOM 678 C C . PRO A 1 86 ? 13.524 16.421 -7.314 1.00 95.50 86 PRO A C 1
ATOM 680 O O . PRO A 1 86 ? 13.931 17.267 -6.521 1.00 95.50 86 PRO A O 1
ATOM 683 N N . CYS A 1 87 ? 13.166 15.196 -6.950 1.00 96.62 87 CYS A N 1
ATOM 684 C CA . CYS A 1 87 ? 13.171 14.708 -5.582 1.00 96.62 87 CYS A CA 1
ATOM 685 C C . CYS A 1 87 ? 14.248 13.640 -5.402 1.00 96.62 87 CYS A C 1
ATOM 687 O O . CYS A 1 87 ? 14.373 12.717 -6.214 1.00 96.62 87 CYS A O 1
ATOM 689 N N . GLU A 1 88 ? 14.990 13.733 -4.302 1.00 96.44 88 GLU A N 1
ATOM 690 C CA . GLU A 1 88 ? 15.862 12.647 -3.868 1.00 96.44 88 GLU A CA 1
ATOM 691 C C . GLU A 1 88 ? 15.028 11.469 -3.363 1.00 96.44 88 GLU A C 1
ATOM 693 O O . GLU A 1 88 ? 13.931 11.646 -2.825 1.00 96.44 88 GLU A O 1
ATOM 698 N N . LYS A 1 89 ? 15.557 10.255 -3.531 1.00 96.38 89 LYS A N 1
ATOM 699 C CA . LYS A 1 89 ? 14.899 9.032 -3.080 1.00 96.38 89 LYS A CA 1
ATOM 700 C C . LYS A 1 89 ? 15.843 8.123 -2.310 1.00 96.38 89 LYS A C 1
ATOM 702 O O . LYS A 1 89 ? 17.031 8.047 -2.617 1.00 96.38 89 LYS A O 1
ATOM 707 N N . VAL A 1 90 ? 15.273 7.366 -1.384 1.00 95.69 90 VAL A N 1
ATOM 708 C CA . VAL A 1 90 ? 15.938 6.291 -0.648 1.00 95.69 90 VAL A CA 1
ATOM 709 C C . VAL A 1 90 ? 15.075 5.040 -0.748 1.00 95.69 90 VAL A C 1
ATOM 711 O O . VAL A 1 90 ? 13.869 5.096 -0.524 1.00 95.69 90 VAL A O 1
ATOM 714 N N . ILE A 1 91 ? 15.684 3.911 -1.109 1.00 92.88 91 ILE A N 1
ATOM 715 C CA . ILE A 1 91 ? 15.002 2.616 -1.184 1.00 92.88 91 ILE A CA 1
ATOM 716 C C . ILE A 1 91 ? 15.438 1.778 0.014 1.00 92.88 91 ILE A C 1
ATOM 718 O O . ILE A 1 91 ? 16.625 1.479 0.153 1.00 92.88 91 ILE A O 1
ATOM 722 N N . ASP A 1 92 ? 14.485 1.373 0.850 1.00 85.31 92 ASP A N 1
ATOM 723 C CA . ASP A 1 92 ? 14.779 0.517 1.996 1.00 85.31 92 ASP A CA 1
ATOM 724 C C . ASP A 1 92 ? 15.050 -0.927 1.538 1.00 85.31 92 ASP A C 1
ATOM 726 O O . ASP A 1 92 ? 14.278 -1.480 0.743 1.00 85.31 92 ASP A O 1
ATOM 730 N N . PRO A 1 93 ? 16.101 -1.586 2.062 1.00 72.38 93 PRO A N 1
ATOM 731 C CA . PRO A 1 93 ? 16.397 -2.979 1.758 1.00 72.38 93 PRO A CA 1
ATOM 732 C C . PRO A 1 93 ? 15.485 -3.902 2.577 1.00 72.38 93 PRO A C 1
ATOM 734 O O . PRO A 1 93 ? 15.881 -4.451 3.604 1.00 72.38 93 PRO A O 1
ATOM 737 N N . LEU A 1 94 ? 14.237 -4.052 2.137 1.00 76.88 94 LEU A N 1
ATOM 738 C CA . LEU A 1 94 ? 13.264 -4.954 2.750 1.00 76.88 94 LEU A CA 1
ATOM 739 C C . LEU A 1 94 ? 13.180 -6.269 1.958 1.00 76.88 94 LEU A C 1
ATOM 741 O O . LEU A 1 94 ? 13.195 -6.272 0.731 1.00 76.88 94 LEU A O 1
ATOM 745 N N . ASP A 1 95 ? 13.087 -7.394 2.671 1.00 69.38 95 ASP A N 1
ATOM 746 C CA . ASP A 1 95 ? 13.100 -8.743 2.077 1.00 69.38 95 ASP A CA 1
ATOM 747 C C . ASP A 1 95 ? 11.786 -9.086 1.343 1.00 69.38 95 ASP A C 1
ATOM 749 O O . ASP A 1 95 ? 11.782 -9.651 0.252 1.00 69.38 95 ASP A O 1
ATOM 753 N N . ARG A 1 96 ? 10.636 -8.702 1.917 1.00 75.81 96 ARG A N 1
ATOM 754 C CA . ARG A 1 96 ? 9.296 -9.129 1.448 1.00 75.81 96 ARG A CA 1
ATOM 755 C C . ARG A 1 96 ? 8.420 -8.013 0.899 1.00 75.81 96 ARG A C 1
ATOM 757 O O . ARG A 1 96 ? 7.271 -8.243 0.533 1.00 75.81 96 ARG A O 1
ATOM 764 N N . CYS A 1 97 ? 8.954 -6.809 0.853 1.00 82.00 97 CYS A N 1
ATOM 765 C CA . CYS A 1 97 ? 8.275 -5.618 0.385 1.00 82.00 97 CYS A CA 1
ATOM 766 C C . CYS A 1 97 ? 9.302 -4.660 -0.206 1.00 82.00 97 CYS A C 1
ATOM 768 O O . CYS A 1 97 ? 10.506 -4.890 -0.143 1.00 82.00 97 CYS A O 1
ATOM 770 N N . SER A 1 98 ? 8.819 -3.586 -0.801 1.00 87.62 98 SER A N 1
ATOM 771 C CA . SER A 1 98 ? 9.627 -2.436 -1.146 1.00 87.62 98 SER A CA 1
ATOM 772 C C . SER A 1 98 ? 9.053 -1.207 -0.471 1.00 87.62 98 SER A C 1
ATOM 774 O O . SER A 1 98 ? 7.837 -1.082 -0.283 1.00 87.62 98 SER A O 1
ATOM 776 N N . ARG A 1 99 ? 9.954 -0.310 -0.082 1.00 92.44 99 ARG A N 1
ATOM 777 C CA . ARG A 1 99 ? 9.595 1.012 0.398 1.00 92.44 99 ARG A CA 1
ATOM 778 C C . ARG A 1 99 ? 10.564 2.015 -0.193 1.00 92.44 99 ARG A C 1
ATOM 780 O O . ARG A 1 99 ? 11.776 1.862 -0.056 1.00 92.44 99 ARG A O 1
ATOM 787 N N . VAL A 1 100 ? 10.012 3.002 -0.883 1.00 95.12 100 VAL A N 1
ATOM 788 C CA . VAL A 1 100 ? 10.760 4.101 -1.485 1.00 95.12 100 VAL A CA 1
ATOM 789 C C . VAL A 1 100 ? 10.312 5.381 -0.805 1.00 95.12 100 VAL A C 1
ATOM 791 O O . VAL A 1 100 ? 9.150 5.771 -0.900 1.00 95.12 100 VAL A O 1
ATOM 794 N N . TRP A 1 101 ? 11.240 6.018 -0.108 1.00 96.56 101 TRP A N 1
ATOM 795 C CA . TRP A 1 101 ? 11.058 7.332 0.484 1.00 96.56 101 TRP A CA 1
ATOM 796 C C . TRP A 1 101 ? 11.489 8.371 -0.532 1.00 96.56 101 TRP A C 1
ATOM 798 O O . TRP A 1 101 ? 12.616 8.311 -1.018 1.00 96.56 101 TRP A O 1
ATOM 808 N N . VAL A 1 102 ? 10.613 9.314 -0.852 1.00 97.25 102 VAL A N 1
ATOM 809 C CA . VAL A 1 102 ? 10.906 10.403 -1.782 1.00 97.25 102 VAL A CA 1
ATOM 810 C C . VAL A 1 102 ? 10.809 11.721 -1.030 1.00 97.25 102 VAL A C 1
ATOM 812 O O . VAL A 1 102 ? 9.742 12.053 -0.518 1.00 97.25 102 VAL A O 1
ATOM 815 N N . ALA A 1 103 ? 11.918 12.455 -0.941 1.00 97.00 103 ALA A N 1
ATOM 816 C CA . ALA A 1 103 ? 11.982 13.732 -0.240 1.00 97.00 103 ALA A CA 1
ATOM 817 C C . ALA A 1 103 ? 11.165 14.786 -0.996 1.00 97.00 103 ALA A C 1
ATOM 819 O O . ALA A 1 103 ? 11.456 15.107 -2.153 1.00 97.00 103 ALA A O 1
ATOM 820 N N . LEU A 1 104 ? 10.128 15.315 -0.350 1.00 95.81 104 LEU A N 1
ATOM 821 C CA . LEU A 1 104 ? 9.241 16.297 -0.956 1.00 95.81 104 LEU A CA 1
ATOM 822 C C . LEU A 1 104 ? 9.769 17.717 -0.713 1.00 95.81 104 LEU A C 1
ATOM 824 O O . LEU A 1 104 ? 10.164 18.044 0.410 1.00 95.81 104 LEU A O 1
ATOM 828 N N . PRO A 1 105 ? 9.758 18.590 -1.735 1.00 93.00 105 PRO A N 1
ATOM 829 C CA . PRO A 1 105 ? 10.056 19.997 -1.534 1.00 93.00 105 PRO A CA 1
ATOM 830 C C . PRO A 1 105 ? 8.951 20.666 -0.695 1.00 93.00 105 PRO A C 1
ATOM 832 O O . PRO A 1 105 ? 7.807 20.199 -0.674 1.00 93.00 105 PRO A O 1
ATOM 835 N N . PRO A 1 106 ? 9.241 21.806 -0.046 1.00 88.75 106 PRO A N 1
ATOM 836 C CA . PRO A 1 106 ? 8.198 22.659 0.505 1.00 88.75 106 PRO A CA 1
ATOM 837 C C . PRO A 1 106 ? 7.210 23.086 -0.588 1.00 88.75 106 PRO A C 1
ATOM 839 O O . PRO A 1 106 ? 7.614 23.443 -1.701 1.00 88.75 106 PRO A O 1
ATOM 842 N N . GLY A 1 107 ? 5.920 23.092 -0.260 1.00 83.00 107 GLY A N 1
ATOM 843 C CA . GLY A 1 107 ? 4.856 23.454 -1.190 1.00 83.00 107 GLY A CA 1
ATOM 844 C C . GLY A 1 107 ? 3.714 22.446 -1.182 1.00 83.00 107 GLY A C 1
ATOM 845 O O . GLY A 1 107 ? 3.387 21.870 -0.145 1.00 83.00 107 GLY A O 1
ATOM 846 N N . LYS A 1 108 ? 3.092 22.277 -2.349 1.00 83.12 108 LYS A N 1
ATOM 847 C CA . LYS A 1 108 ? 1.911 21.437 -2.546 1.00 83.12 108 LYS A CA 1
ATOM 848 C C . LYS A 1 108 ? 2.318 19.969 -2.700 1.00 83.12 108 LYS A C 1
ATOM 850 O O . LYS A 1 108 ? 3.098 19.637 -3.589 1.00 83.12 108 LYS A O 1
ATOM 855 N N . LYS A 1 109 ? 1.755 19.087 -1.874 1.00 88.12 109 LYS A N 1
ATOM 856 C CA . LYS A 1 109 ? 2.177 17.682 -1.741 1.00 88.12 109 LYS A CA 1
ATOM 857 C C . LYS A 1 109 ? 1.115 16.707 -2.250 1.00 88.12 109 LYS A C 1
ATOM 859 O O . LYS A 1 109 ? 0.839 15.699 -1.615 1.00 88.12 109 LYS A O 1
ATOM 864 N N . ASP A 1 110 ? 0.515 17.024 -3.391 1.00 89.69 110 ASP A N 1
ATOM 865 C CA . ASP A 1 110 ? -0.666 16.300 -3.874 1.00 89.69 110 ASP A CA 1
ATOM 866 C C . ASP A 1 110 ? -0.323 15.214 -4.891 1.00 89.69 110 ASP A C 1
ATOM 868 O O . ASP A 1 110 ? -1.061 14.244 -5.014 1.00 89.69 110 ASP A O 1
ATOM 872 N N . VAL A 1 111 ? 0.752 15.391 -5.668 1.00 94.88 111 VAL A N 1
ATOM 873 C CA . VAL A 1 111 ? 1.093 14.511 -6.795 1.00 94.88 111 VAL A CA 1
ATOM 874 C C . VAL A 1 111 ? 2.592 14.250 -6.836 1.00 94.88 111 VAL A C 1
ATOM 876 O O . VAL A 1 111 ? 3.398 15.182 -6.861 1.00 94.88 111 VAL A O 1
ATOM 879 N N . LEU A 1 112 ? 2.944 12.971 -6.924 1.00 96.81 112 LEU A N 1
ATOM 880 C CA . LEU A 1 112 ? 4.283 12.477 -7.193 1.00 96.81 112 LEU A CA 1
ATOM 881 C C . LEU A 1 112 ? 4.364 11.988 -8.641 1.00 96.81 112 LEU A C 1
ATOM 883 O O . LEU A 1 112 ? 3.580 11.146 -9.074 1.00 96.81 112 LEU A O 1
ATOM 887 N N . CYS A 1 113 ? 5.330 12.489 -9.402 1.00 97.00 113 CYS A N 1
ATOM 888 C CA . CYS A 1 113 ? 5.618 11.998 -10.744 1.00 97.00 113 CYS A CA 1
ATOM 889 C C . CYS A 1 113 ? 6.863 11.112 -10.725 1.00 97.00 113 CYS A C 1
ATOM 891 O O . CYS A 1 113 ? 7.859 11.444 -10.087 1.00 97.00 113 CYS A O 1
ATOM 893 N N . CYS A 1 114 ? 6.823 10.011 -11.469 1.00 96.94 114 CYS A N 1
ATOM 894 C CA . CYS A 1 114 ? 7.965 9.136 -11.698 1.00 96.94 114 CYS A CA 1
ATOM 895 C C . CYS A 1 114 ? 8.155 8.942 -13.205 1.00 96.94 114 CYS A C 1
ATOM 897 O O . CYS A 1 114 ? 7.197 8.668 -13.934 1.00 96.94 114 CYS A O 1
ATOM 899 N N . LEU A 1 115 ? 9.391 9.113 -13.670 1.00 96.94 115 LEU A N 1
ATOM 900 C CA . LEU A 1 115 ? 9.795 8.914 -15.057 1.00 96.94 115 LEU A CA 1
ATOM 901 C C . LEU A 1 115 ? 11.049 8.040 -15.107 1.00 96.94 115 LEU A C 1
ATOM 903 O O . LEU A 1 115 ? 12.075 8.379 -14.520 1.00 96.94 115 LEU A O 1
ATOM 907 N N . GLY A 1 116 ? 10.990 6.943 -15.855 1.00 95.62 116 GLY A N 1
ATOM 908 C CA . GLY A 1 116 ? 12.140 6.069 -16.063 1.00 95.62 116 GLY A CA 1
ATOM 909 C C . GLY A 1 116 ? 11.860 4.967 -17.077 1.00 95.62 116 GLY A C 1
ATOM 910 O O . GLY A 1 116 ? 10.919 5.049 -17.866 1.00 95.62 116 GLY A O 1
ATOM 911 N N . LYS A 1 117 ? 12.666 3.899 -17.032 1.00 95.75 117 LYS A N 1
ATOM 912 C CA . LYS A 1 117 ? 12.534 2.740 -17.935 1.00 95.75 117 LYS A CA 1
ATOM 913 C C . LYS A 1 117 ? 11.166 2.058 -17.837 1.00 95.75 117 LYS A C 1
ATOM 915 O O . LYS A 1 117 ? 10.645 1.604 -18.845 1.00 95.75 117 LYS A O 1
ATOM 920 N N . LEU A 1 118 ? 10.563 2.038 -16.646 1.00 94.88 118 LEU A N 1
ATOM 921 C CA . LEU A 1 118 ? 9.231 1.464 -16.414 1.00 94.88 118 LEU A CA 1
ATOM 922 C C . LEU A 1 118 ? 8.078 2.319 -16.980 1.00 94.88 118 LEU A C 1
ATOM 924 O O . LEU A 1 118 ? 6.925 1.899 -16.927 1.00 94.88 118 LEU A O 1
ATOM 928 N N . GLY A 1 119 ? 8.376 3.509 -17.508 1.00 94.19 119 GLY A N 1
ATOM 929 C CA . GLY A 1 119 ? 7.407 4.441 -18.074 1.00 94.19 119 GLY A CA 1
ATOM 930 C C . GLY A 1 119 ? 7.313 5.755 -17.301 1.00 94.19 119 GLY A C 1
ATOM 931 O O . GLY A 1 119 ? 8.185 6.105 -16.501 1.00 94.19 119 GLY A O 1
ATOM 932 N N . LYS A 1 120 ? 6.235 6.496 -17.576 1.00 94.88 120 LYS A N 1
ATOM 933 C CA . LYS A 1 120 ? 5.870 7.738 -16.891 1.00 94.88 120 LYS A CA 1
ATOM 934 C C . LYS A 1 120 ? 4.564 7.527 -16.136 1.00 94.88 120 LYS A C 1
ATOM 936 O O . LYS A 1 120 ? 3.584 7.093 -16.737 1.00 94.88 120 LYS A O 1
ATOM 941 N N . VAL A 1 121 ? 4.537 7.890 -14.860 1.00 95.50 121 VAL A N 1
ATOM 942 C CA . VAL A 1 121 ? 3.324 7.863 -14.037 1.00 95.50 121 VAL A CA 1
ATOM 943 C C . VAL A 1 121 ? 3.232 9.124 -13.180 1.00 95.50 121 VAL A C 1
ATOM 945 O O . VAL A 1 121 ? 4.248 9.660 -12.733 1.00 95.50 121 VAL A O 1
ATOM 948 N N . SER A 1 122 ? 2.009 9.596 -12.962 1.00 96.00 122 SER A N 1
ATOM 949 C CA . SER A 1 122 ? 1.678 10.642 -11.995 1.00 96.00 122 SER A CA 1
ATOM 950 C C . SER A 1 122 ? 0.696 10.044 -10.996 1.00 96.00 122 SER A C 1
ATOM 952 O O . SER A 1 122 ? -0.381 9.601 -11.386 1.00 96.00 122 SER A O 1
ATOM 954 N N . LEU A 1 123 ? 1.097 9.990 -9.732 1.00 94.69 123 LEU A N 1
ATOM 955 C CA . LEU A 1 123 ? 0.362 9.356 -8.645 1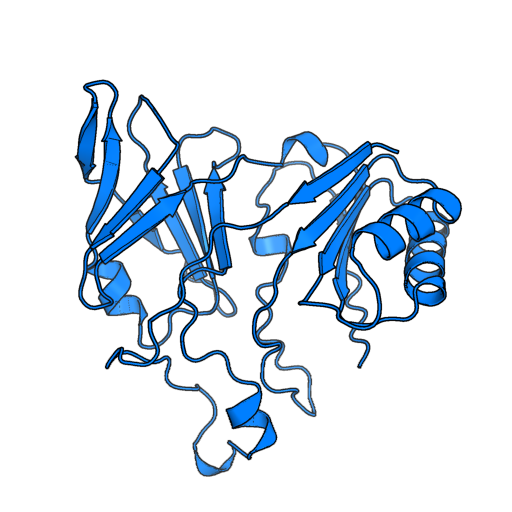.00 94.69 123 LEU A CA 1
ATOM 956 C C . LEU A 1 123 ? -0.078 10.436 -7.661 1.00 94.69 123 LEU A C 1
ATOM 958 O O . LEU A 1 123 ? 0.774 11.216 -7.227 1.00 94.69 123 LEU A O 1
ATOM 962 N N . PRO A 1 124 ? -1.365 10.509 -7.294 1.00 95.75 124 PRO A N 1
ATOM 963 C CA . PRO A 1 124 ? -1.758 11.283 -6.131 1.00 95.75 124 PRO A CA 1
ATOM 964 C C . PRO A 1 124 ? -1.025 10.770 -4.884 1.00 95.75 124 PRO A C 1
ATOM 966 O O . PRO A 1 124 ? -0.691 9.589 -4.796 1.00 95.75 124 PRO A O 1
ATOM 969 N N . ILE A 1 125 ? -0.760 11.660 -3.934 1.00 94.44 125 ILE A N 1
ATOM 970 C CA . ILE A 1 125 ? -0.155 11.316 -2.649 1.00 94.44 125 ILE A CA 1
ATOM 971 C C . ILE A 1 125 ? -1.272 11.321 -1.604 1.00 94.44 125 ILE A C 1
ATOM 973 O O . ILE A 1 1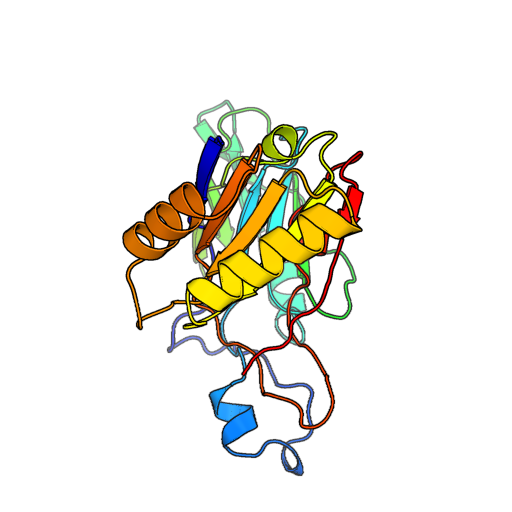25 ? -1.904 12.348 -1.356 1.00 94.44 125 ILE A O 1
ATOM 977 N N . GLY A 1 126 ? -1.531 10.163 -1.003 1.00 92.56 126 GLY A N 1
ATOM 978 C CA . GLY A 1 126 ? -2.496 10.013 0.080 1.00 92.56 126 GLY A CA 1
ATOM 979 C C . GLY A 1 126 ? -2.050 10.705 1.370 1.00 92.56 126 GLY A C 1
ATOM 980 O O . GLY A 1 126 ? -0.864 10.944 1.599 1.00 92.56 126 GLY A O 1
ATOM 981 N N . ALA A 1 127 ? -3.007 11.008 2.244 1.00 91.25 127 ALA A N 1
ATOM 982 C CA . ALA A 1 127 ? -2.708 11.523 3.575 1.00 91.25 127 ALA A CA 1
ATOM 983 C C . ALA A 1 127 ? -2.027 10.459 4.454 1.00 91.25 127 ALA A C 1
ATOM 985 O O . ALA A 1 127 ? -2.215 9.256 4.262 1.00 91.25 127 ALA A O 1
ATOM 986 N N . SER A 1 128 ? -1.281 10.910 5.464 1.00 89.25 128 SER A N 1
ATOM 987 C CA . SER A 1 128 ? -0.889 10.032 6.565 1.00 89.25 128 SER A CA 1
ATOM 988 C C . SER A 1 128 ? -2.095 9.753 7.455 1.00 89.25 128 SER A C 1
ATOM 990 O O . SER A 1 128 ? -2.835 10.667 7.818 1.00 89.25 128 SER A O 1
ATOM 992 N N . TYR A 1 129 ? -2.257 8.498 7.865 1.00 88.88 129 TYR A N 1
ATOM 993 C CA . TYR A 1 129 ? -3.276 8.093 8.835 1.00 88.88 129 TYR A CA 1
ATOM 994 C C . TYR A 1 129 ? -2.669 7.698 10.186 1.00 88.88 129 TYR A C 1
ATOM 996 O O . TYR A 1 129 ? -3.340 7.061 10.992 1.00 88.88 129 TYR A O 1
ATOM 1004 N N . CYS A 1 130 ? -1.415 8.079 10.467 1.00 84.62 130 CYS A N 1
ATOM 1005 C CA . CYS A 1 130 ? -0.768 7.794 11.754 1.00 84.62 130 CYS A CA 1
ATOM 1006 C C . CYS A 1 130 ? -1.607 8.261 12.949 1.00 84.62 130 CYS A C 1
ATOM 1008 O O . CYS A 1 130 ? -1.839 7.492 13.883 1.00 84.62 130 CYS A O 1
ATOM 1010 N N . ASP A 1 131 ? -2.112 9.492 12.888 1.00 86.06 131 ASP A N 1
ATOM 1011 C CA . ASP A 1 131 ? -2.862 10.111 13.984 1.00 86.06 131 ASP A CA 1
ATOM 1012 C C . ASP A 1 131 ? -4.189 9.402 14.263 1.00 86.06 131 ASP A C 1
ATOM 1014 O O . ASP A 1 131 ? -4.683 9.420 15.388 1.00 86.06 131 ASP A O 1
ATOM 1018 N N . LEU A 1 132 ? -4.752 8.720 13.259 1.00 87.62 132 LEU A N 1
ATOM 1019 C CA . LEU A 1 132 ? -5.973 7.935 13.417 1.00 87.62 132 LEU A CA 1
ATOM 1020 C C . LEU A 1 132 ? -5.781 6.787 14.422 1.00 87.62 132 LEU A C 1
ATOM 1022 O O . LEU A 1 132 ? -6.718 6.422 15.132 1.00 87.62 132 LEU A O 1
ATOM 1026 N N . PHE A 1 133 ? -4.568 6.237 14.487 1.00 87.69 133 PHE A N 1
ATOM 1027 C CA . PHE A 1 133 ? -4.224 5.062 15.285 1.00 87.69 133 PHE A CA 1
ATOM 1028 C C . PHE A 1 133 ? -3.285 5.370 16.459 1.00 87.69 133 PHE A C 1
ATOM 1030 O O . PHE A 1 133 ? -2.939 4.466 17.223 1.00 87.69 133 PHE A O 1
ATOM 1037 N N . ALA A 1 134 ? -2.856 6.623 16.611 1.00 86.81 134 ALA A N 1
ATOM 1038 C CA . ALA A 1 134 ? -1.907 7.025 17.637 1.00 86.81 134 ALA A CA 1
ATOM 1039 C C . ALA A 1 134 ? -2.417 6.672 19.045 1.00 86.81 134 ALA A C 1
ATOM 1041 O O . ALA A 1 134 ? -3.544 6.997 19.422 1.00 86.81 134 ALA A O 1
ATOM 1042 N N . GLY A 1 135 ? -1.577 5.980 19.821 1.00 87.00 135 GLY A N 1
ATOM 1043 C CA . GLY A 1 135 ? -1.886 5.564 21.191 1.00 87.00 135 GLY A CA 1
ATOM 1044 C C . GLY A 1 135 ? -2.848 4.379 21.323 1.00 87.00 135 GLY A C 1
ATOM 1045 O O . GLY A 1 135 ? -3.094 3.955 22.450 1.00 87.00 135 GLY A O 1
ATOM 1046 N N . LYS A 1 136 ? -3.353 3.822 20.214 1.00 88.50 136 LYS A N 1
ATOM 1047 C CA . LYS A 1 136 ? -4.328 2.721 20.218 1.00 88.50 136 LYS A CA 1
ATOM 1048 C C . LYS A 1 136 ? -3.666 1.354 20.074 1.00 88.50 136 LYS A C 1
ATOM 1050 O O . LYS A 1 136 ? -2.620 1.212 19.432 1.00 88.50 136 LYS A O 1
ATOM 1055 N N . SER A 1 137 ? -4.313 0.334 20.630 1.00 90.69 137 SER A N 1
ATOM 1056 C CA . SER A 1 137 ? -4.024 -1.072 20.334 1.00 90.69 137 SER A CA 1
ATOM 1057 C C . SER A 1 137 ? -4.735 -1.467 19.042 1.00 90.69 137 SER A C 1
ATOM 1059 O O . SER A 1 137 ? -5.967 -1.540 18.998 1.00 90.69 137 SER A O 1
ATOM 1061 N N . VAL A 1 138 ? -3.958 -1.672 17.976 1.00 88.81 138 VAL A N 1
ATOM 1062 C CA . VAL A 1 138 ? -4.487 -1.861 16.617 1.00 88.81 138 VAL A CA 1
ATOM 1063 C C . VAL A 1 138 ? -4.382 -3.320 16.197 1.00 88.81 138 VAL A C 1
ATOM 1065 O O . VAL A 1 138 ? -3.287 -3.891 16.155 1.00 88.81 138 VAL A O 1
ATOM 1068 N N . LEU A 1 139 ? -5.524 -3.888 15.825 1.00 90.69 139 LEU A N 1
ATOM 1069 C CA . LEU A 1 139 ? -5.633 -5.165 15.137 1.00 90.69 139 LEU A CA 1
ATOM 1070 C C . LEU A 1 139 ? -5.732 -4.911 13.635 1.00 90.69 139 LEU A C 1
ATOM 1072 O O . LEU A 1 139 ? -6.420 -3.998 13.189 1.00 90.69 139 LEU A O 1
ATOM 1076 N N . PHE A 1 140 ? -5.057 -5.713 12.827 1.00 88.69 140 PHE A N 1
ATOM 1077 C CA . PHE A 1 140 ? -5.175 -5.584 11.383 1.00 88.69 140 PHE A CA 1
ATOM 1078 C C . PHE A 1 140 ? -5.134 -6.943 10.705 1.00 88.69 140 PHE A C 1
ATOM 1080 O O . PHE A 1 140 ? -4.502 -7.879 11.194 1.00 88.69 140 PHE A O 1
ATOM 1087 N N . THR A 1 141 ? -5.785 -7.040 9.553 1.00 85.88 141 THR A N 1
ATOM 1088 C CA . THR A 1 141 ? -5.702 -8.221 8.693 1.00 85.88 141 THR A CA 1
ATOM 1089 C C . THR A 1 141 ? -6.084 -7.871 7.260 1.00 85.88 141 THR A C 1
ATOM 1091 O O . THR A 1 141 ? -6.714 -6.845 7.004 1.00 85.88 141 THR A O 1
ATOM 1094 N N . ARG A 1 142 ? -5.705 -8.737 6.324 1.00 86.25 142 ARG A N 1
ATOM 1095 C CA . ARG A 1 142 ? -6.235 -8.738 4.960 1.00 86.25 142 ARG A CA 1
ATOM 1096 C C . ARG A 1 142 ? -7.341 -9.780 4.880 1.00 86.25 142 ARG A C 1
ATOM 1098 O O . ARG A 1 142 ? -7.203 -10.856 5.452 1.00 86.25 142 ARG A O 1
ATOM 1105 N N . GLN A 1 143 ? -8.415 -9.464 4.172 1.00 88.12 143 GLN A N 1
ATOM 1106 C CA . GLN A 1 143 ? -9.548 -10.363 3.974 1.00 88.12 143 GLN A CA 1
ATOM 1107 C C . GLN A 1 143 ? -10.028 -10.313 2.519 1.00 88.12 143 GLN A C 1
ATOM 1109 O O . GLN A 1 143 ? -9.775 -9.328 1.819 1.00 88.12 143 GLN A O 1
ATOM 1114 N N . LYS A 1 144 ? -10.674 -11.389 2.059 1.00 90.25 144 LYS A N 1
ATOM 1115 C CA . LYS A 1 144 ? -11.428 -11.431 0.802 1.00 90.25 144 LYS A CA 1
ATOM 1116 C C . LYS A 1 144 ? -12.603 -12.387 0.973 1.00 90.25 144 LYS A C 1
ATOM 1118 O O . LYS A 1 144 ? -12.364 -13.570 1.171 1.00 90.25 144 LYS A O 1
ATOM 1123 N N . ASN A 1 145 ? -13.837 -11.904 0.841 1.00 93.75 145 ASN A N 1
ATOM 1124 C CA . ASN A 1 145 ? -15.050 -12.735 0.888 1.00 93.75 145 ASN A CA 1
ATOM 1125 C C . ASN A 1 145 ? -15.215 -13.574 2.172 1.00 93.75 145 ASN A C 1
ATOM 1127 O O . ASN A 1 145 ? -15.858 -14.621 2.134 1.00 93.75 145 ASN A O 1
ATOM 1131 N N . ASN A 1 146 ? -14.649 -13.134 3.299 1.00 93.38 146 ASN A N 1
ATOM 1132 C CA . ASN A 1 146 ? -14.868 -13.814 4.575 1.00 93.38 146 ASN A CA 1
ATOM 1133 C C . ASN A 1 146 ? -16.309 -13.578 5.046 1.00 93.38 146 ASN A C 1
ATOM 1135 O O . ASN A 1 146 ? -16.835 -12.479 4.887 1.00 93.38 146 ASN A O 1
ATOM 1139 N N . GLU A 1 147 ? -16.930 -14.574 5.676 1.00 96.56 147 GLU A N 1
ATOM 1140 C CA . GLU A 1 147 ? -18.256 -14.405 6.280 1.00 96.56 147 GLU A CA 1
ATOM 1141 C C . GLU A 1 147 ? -18.247 -13.252 7.297 1.00 96.56 147 GLU A C 1
ATOM 1143 O O . GLU A 1 147 ? -17.338 -13.149 8.126 1.00 96.56 147 GLU A O 1
ATOM 1148 N N . LEU A 1 148 ? -19.248 -12.367 7.231 1.00 97.19 148 LEU A N 1
ATOM 1149 C CA . LEU A 1 148 ? -19.278 -11.146 8.045 1.00 97.19 148 LEU A CA 1
ATOM 1150 C C . LEU A 1 148 ? -19.291 -11.456 9.550 1.00 97.19 148 LEU A C 1
ATOM 1152 O O . LEU A 1 148 ? -18.549 -10.825 10.307 1.00 97.19 148 LEU A O 1
ATOM 1156 N N . ASP A 1 149 ? -20.055 -12.477 9.953 1.00 97.50 149 ASP A N 1
ATOM 1157 C CA . ASP A 1 149 ? -20.114 -12.997 11.323 1.00 97.50 149 ASP A CA 1
ATOM 1158 C C . ASP A 1 149 ? -18.715 -13.392 11.821 1.00 97.50 149 ASP A C 1
ATOM 1160 O O . ASP A 1 149 ? -18.309 -13.011 12.917 1.00 97.50 149 ASP A O 1
ATOM 1164 N N . TRP A 1 150 ? -17.911 -14.060 10.986 1.00 96.50 150 TRP A N 1
ATOM 1165 C CA . TRP A 1 150 ? -16.555 -14.474 11.361 1.00 96.50 150 TRP A CA 1
ATOM 1166 C C . TRP A 1 150 ? -15.608 -13.292 11.532 1.00 96.50 150 TRP A C 1
ATOM 1168 O O . TRP A 1 150 ? -14.746 -13.313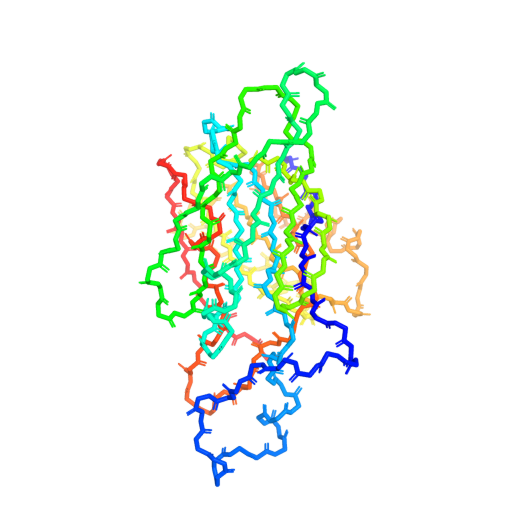 12.413 1.00 96.50 150 TRP A O 1
ATOM 1178 N N . ILE A 1 151 ? -15.742 -12.257 10.695 1.00 95.81 151 ILE A N 1
ATOM 1179 C CA . ILE A 1 151 ? -14.945 -11.035 10.844 1.00 95.81 151 ILE A CA 1
ATOM 1180 C C . ILE A 1 151 ? -15.284 -10.371 12.187 1.00 95.81 151 ILE A C 1
ATOM 1182 O O . ILE A 1 151 ? -14.368 -9.981 12.915 1.00 95.81 151 ILE A O 1
ATOM 1186 N N . ALA A 1 152 ? -16.569 -10.274 12.540 1.00 97.38 152 ALA A N 1
ATOM 1187 C CA . ALA A 1 152 ? -17.004 -9.692 13.808 1.00 97.38 152 ALA A CA 1
ATOM 1188 C C . ALA A 1 152 ? -16.557 -10.524 15.018 1.00 97.38 152 ALA A C 1
ATOM 1190 O O . ALA A 1 152 ? -15.968 -9.969 15.946 1.00 97.38 152 ALA A O 1
ATOM 1191 N N . ASP A 1 153 ? -16.748 -11.842 14.986 1.00 97.12 153 ASP A N 1
ATOM 1192 C CA . ASP A 1 153 ? -16.318 -12.753 16.052 1.00 97.12 153 ASP A CA 1
ATOM 1193 C C . ASP A 1 153 ? -14.809 -12.678 16.281 1.00 97.12 153 ASP A C 1
ATOM 1195 O O . ASP A 1 153 ? -14.343 -12.597 17.421 1.00 97.12 153 ASP A O 1
ATOM 1199 N N . TRP A 1 154 ? -14.026 -12.633 15.200 1.00 95.25 154 TRP A N 1
ATOM 1200 C CA . TRP A 1 154 ? -12.580 -12.474 15.284 1.00 95.25 154 TRP A CA 1
ATOM 1201 C C . TRP A 1 154 ? -12.182 -11.148 15.946 1.00 95.25 154 TRP A C 1
ATOM 1203 O O . TRP A 1 154 ? -11.289 -11.137 16.800 1.00 95.25 154 TRP A O 1
ATOM 1213 N N . ILE A 1 155 ? -12.845 -10.040 15.602 1.00 96.06 155 ILE A N 1
ATOM 1214 C CA . ILE A 1 155 ? -12.605 -8.735 16.237 1.00 96.06 155 ILE A CA 1
ATOM 1215 C C . ILE A 1 155 ? -12.980 -8.787 17.721 1.00 96.06 155 ILE A C 1
ATOM 1217 O O . ILE A 1 155 ? -12.161 -8.413 18.561 1.00 96.06 155 ILE A O 1
ATOM 1221 N N . ASN A 1 156 ? -14.175 -9.282 18.051 1.00 96.75 156 ASN A N 1
ATOM 1222 C CA . ASN A 1 156 ? -14.696 -9.334 19.417 1.00 96.75 156 ASN A CA 1
ATOM 1223 C C . ASN A 1 156 ? -13.826 -10.208 20.329 1.00 96.75 156 ASN A C 1
ATOM 1225 O O . ASN A 1 156 ? -13.509 -9.811 21.452 1.00 96.75 156 ASN A O 1
ATOM 1229 N N . LEU A 1 157 ? -13.359 -11.357 19.832 1.00 95.50 157 LEU A N 1
ATOM 1230 C CA . LEU A 1 157 ? -12.435 -12.224 20.563 1.00 95.50 157 LEU A CA 1
ATOM 1231 C C . LEU A 1 157 ? -11.115 -11.506 20.875 1.00 95.50 157 LEU A C 1
ATOM 1233 O O . LEU A 1 157 ? -10.653 -11.519 22.016 1.00 95.50 157 LEU A O 1
ATOM 1237 N N . ASN A 1 158 ? -10.507 -10.854 19.880 1.00 93.06 158 ASN A N 1
ATOM 1238 C CA . ASN A 1 158 ? -9.253 -10.125 20.085 1.00 93.06 158 ASN A CA 1
ATOM 1239 C C . ASN A 1 158 ? -9.448 -8.903 20.986 1.00 93.06 158 ASN A C 1
ATOM 1241 O O . ASN A 1 158 ? -8.578 -8.596 21.798 1.00 93.06 158 ASN A O 1
ATOM 1245 N N . GLN A 1 159 ? -10.588 -8.226 20.893 1.00 94.31 159 GLN A N 1
ATOM 1246 C CA . GLN A 1 159 ? -10.930 -7.151 21.809 1.00 94.31 159 GLN A CA 1
ATOM 1247 C C . GLN A 1 159 ? -11.023 -7.654 23.254 1.00 94.31 159 GLN A C 1
ATOM 1249 O O . GLN A 1 159 ? -10.396 -7.067 24.134 1.00 94.31 159 GLN A O 1
ATOM 1254 N N . ALA A 1 160 ? -11.728 -8.761 23.496 1.00 95.12 160 ALA A N 1
ATOM 1255 C CA . ALA A 1 160 ? -11.875 -9.337 24.830 1.00 95.12 160 ALA A CA 1
ATOM 1256 C C . ALA A 1 160 ? -10.540 -9.817 25.428 1.00 95.12 160 ALA A C 1
ATOM 1258 O O . ALA A 1 160 ? -10.307 -9.652 26.624 1.00 95.12 160 ALA A O 1
ATOM 1259 N N . LEU A 1 161 ? -9.654 -10.397 24.609 1.00 94.75 161 LEU A N 1
ATOM 1260 C CA . LEU A 1 161 ? -8.387 -10.977 25.073 1.00 94.75 161 LEU A CA 1
ATOM 1261 C C . LEU A 1 161 ? -7.220 -9.984 25.121 1.00 94.75 161 LEU A C 1
ATOM 1263 O O . LEU A 1 161 ? -6.306 -10.146 25.932 1.00 94.75 161 LEU A O 1
ATOM 1267 N N . HIS A 1 162 ? -7.212 -8.987 24.237 1.00 90.88 162 HIS A N 1
ATOM 1268 C CA . HIS A 1 162 ? -6.056 -8.113 24.013 1.00 90.88 162 HIS A CA 1
ATOM 1269 C C . HIS A 1 162 ? -6.379 -6.620 24.119 1.00 90.88 162 HIS A C 1
ATOM 1271 O O . HIS A 1 162 ? -5.475 -5.802 23.958 1.00 90.88 162 HIS A O 1
ATOM 1277 N N . GLY A 1 163 ? -7.631 -6.250 24.408 1.00 92.56 163 GLY A N 1
ATOM 1278 C CA . GLY A 1 163 ? -8.028 -4.852 24.576 1.00 92.56 163 GLY A CA 1
ATOM 1279 C C . GLY A 1 163 ? -7.865 -4.038 23.294 1.00 92.56 163 GLY A C 1
ATOM 1280 O O . GLY A 1 163 ? -7.409 -2.901 23.343 1.00 92.56 163 GLY A O 1
ATOM 1281 N N . ILE A 1 164 ? -8.170 -4.636 22.139 1.00 92.44 164 ILE A N 1
ATOM 1282 C CA . ILE A 1 164 ? -8.101 -3.952 20.844 1.00 92.44 164 ILE A CA 1
ATOM 1283 C C . ILE A 1 164 ? -9.088 -2.781 20.809 1.00 92.44 164 ILE A C 1
ATOM 1285 O O . ILE A 1 164 ? -10.278 -2.935 21.090 1.00 92.44 164 ILE A O 1
ATOM 1289 N N . GLU A 1 165 ? -8.577 -1.618 20.410 1.00 94.69 165 GLU A N 1
ATOM 1290 C CA . GLU A 1 165 ? -9.323 -0.356 20.330 1.00 94.69 165 GLU A CA 1
ATOM 1291 C C . GLU A 1 165 ? -9.592 0.047 18.877 1.00 94.69 165 GLU A C 1
ATOM 1293 O O . GLU A 1 165 ? -10.554 0.759 18.589 1.00 94.69 165 GLU A O 1
ATOM 1298 N N . ALA A 1 166 ? -8.748 -0.395 17.943 1.00 94.44 166 ALA A N 1
ATOM 1299 C CA . ALA A 1 166 ? -8.853 -0.039 16.538 1.00 94.44 166 ALA A CA 1
ATOM 1300 C C . ALA A 1 166 ? -8.611 -1.240 15.624 1.00 94.44 166 ALA A C 1
ATOM 1302 O O . ALA A 1 166 ? -7.765 -2.088 15.911 1.00 94.44 166 ALA A O 1
ATOM 1303 N N . VAL A 1 167 ? -9.314 -1.274 14.493 1.00 94.50 167 VAL A N 1
ATOM 1304 C CA . VAL A 1 167 ? -9.135 -2.297 13.460 1.00 94.50 167 VAL A CA 1
ATOM 1305 C C . VAL A 1 167 ? -8.802 -1.653 12.115 1.00 94.50 167 VAL A C 1
ATOM 1307 O O . VAL A 1 167 ? -9.474 -0.713 11.696 1.00 94.50 167 VAL A O 1
ATOM 1310 N N . LEU A 1 168 ? -7.788 -2.183 11.426 1.00 92.81 168 LEU A N 1
ATOM 1311 C CA . LEU A 1 168 ? -7.472 -1.887 10.026 1.00 92.81 168 LEU A CA 1
ATOM 1312 C C . LEU A 1 168 ? -7.673 -3.143 9.166 1.00 92.81 168 LEU A C 1
ATOM 1314 O O . LEU A 1 168 ? -6.884 -4.088 9.224 1.00 92.81 168 LEU A O 1
ATOM 1318 N N . LEU A 1 169 ? -8.726 -3.147 8.356 1.00 92.81 169 LEU A N 1
ATOM 1319 C CA . LEU A 1 169 ? -9.026 -4.215 7.408 1.00 92.81 169 LEU A CA 1
ATOM 1320 C C . LEU A 1 169 ? -8.535 -3.828 6.017 1.00 92.81 169 LEU A C 1
ATOM 1322 O O . LEU A 1 169 ? -8.934 -2.800 5.483 1.00 92.81 169 LEU A O 1
ATOM 1326 N N . PHE A 1 170 ? -7.711 -4.676 5.412 1.00 90.56 170 PHE A N 1
ATOM 1327 C CA . PHE A 1 170 ? -7.389 -4.590 3.991 1.00 90.56 170 PHE A CA 1
ATOM 1328 C C . PHE A 1 170 ? -8.372 -5.475 3.223 1.00 90.56 170 PHE A C 1
ATOM 1330 O O . PHE A 1 170 ? -8.261 -6.703 3.274 1.00 90.56 170 PHE A O 1
ATOM 1337 N N . ASP A 1 171 ? -9.341 -4.870 2.538 1.00 92.06 171 ASP A N 1
ATOM 1338 C CA . ASP A 1 171 ? -10.270 -5.600 1.676 1.00 92.06 171 ASP A CA 1
ATOM 1339 C C . ASP A 1 171 ? -9.619 -5.877 0.325 1.00 92.06 171 ASP A C 1
ATOM 1341 O O . ASP A 1 171 ? -9.289 -4.963 -0.432 1.00 92.06 171 ASP A O 1
ATOM 1345 N N . ASN A 1 172 ? -9.419 -7.155 0.023 1.00 90.00 172 ASN A N 1
ATOM 1346 C CA . ASN A 1 172 ? -8.727 -7.590 -1.177 1.00 90.00 172 ASN A CA 1
ATOM 1347 C C . ASN A 1 172 ? -9.676 -7.815 -2.361 1.00 90.00 172 ASN A C 1
ATOM 1349 O O . ASN A 1 172 ? -9.655 -8.876 -2.998 1.00 90.00 172 ASN A O 1
ATOM 1353 N N . GLY A 1 173 ? -10.538 -6.832 -2.620 1.00 89.56 173 GLY A N 1
ATOM 1354 C CA . GLY A 1 173 ? -11.536 -6.899 -3.681 1.00 89.56 173 GLY A CA 1
ATOM 1355 C C . GLY A 1 173 ? -12.568 -7.982 -3.391 1.00 89.56 173 GLY A C 1
ATOM 1356 O O . GLY A 1 173 ? -12.687 -8.942 -4.162 1.00 89.56 173 GLY A O 1
ATOM 1357 N N . SER A 1 174 ? -13.248 -7.871 -2.246 1.00 92.00 174 SER A N 1
ATOM 1358 C CA . SER A 1 174 ? -14.394 -8.730 -1.947 1.00 92.00 174 SER A CA 1
ATOM 1359 C C . SER A 1 174 ? -15.528 -8.479 -2.941 1.00 92.00 174 SER A C 1
ATOM 1361 O O . SER A 1 174 ? -15.760 -7.363 -3.398 1.00 92.00 174 SER A O 1
ATOM 1363 N N . THR A 1 175 ? -16.224 -9.553 -3.289 1.00 95.00 175 THR A N 1
ATOM 1364 C CA . THR A 1 175 ? -17.329 -9.600 -4.252 1.00 95.00 175 THR A CA 1
ATOM 1365 C C . THR A 1 175 ? -18.581 -10.257 -3.673 1.00 95.00 175 THR A C 1
ATOM 1367 O O . THR A 1 175 ? -19.637 -10.181 -4.289 1.00 95.00 175 THR A O 1
ATOM 1370 N N . ALA A 1 176 ? -18.470 -10.943 -2.529 1.00 96.06 176 ALA A N 1
ATOM 1371 C CA . ALA A 1 176 ? -19.589 -11.612 -1.862 1.00 96.06 176 ALA A CA 1
ATOM 1372 C C . ALA A 1 176 ? -20.564 -10.629 -1.183 1.00 96.06 176 ALA A C 1
ATOM 1374 O O . ALA A 1 176 ? -21.713 -10.977 -0.935 1.00 96.06 176 ALA A O 1
ATOM 1375 N N . TYR A 1 177 ? -20.094 -9.417 -0.899 1.00 95.88 177 TYR A N 1
ATOM 1376 C CA . TYR A 1 177 ? -20.821 -8.309 -0.284 1.00 95.88 177 TYR A CA 1
ATOM 1377 C C . TYR A 1 177 ? -20.171 -6.992 -0.723 1.00 95.88 177 TYR A C 1
ATOM 1379 O O . TYR A 1 177 ? -19.009 -6.959 -1.139 1.00 95.88 177 TYR A O 1
ATOM 1387 N N . SER A 1 178 ? -20.909 -5.894 -0.616 1.00 95.62 178 SER A N 1
ATOM 1388 C CA . SER A 1 178 ? -20.387 -4.539 -0.774 1.00 95.62 178 SER A CA 1
ATOM 1389 C C . SER A 1 178 ? -19.605 -4.088 0.464 1.00 95.62 178 SER A C 1
ATOM 1391 O O . SER A 1 178 ? -19.823 -4.562 1.582 1.00 95.62 178 SER A O 1
ATOM 1393 N N . THR A 1 179 ? -18.709 -3.113 0.297 1.00 94.19 179 THR A N 1
ATOM 1394 C CA . THR A 1 179 ? -17.987 -2.526 1.439 1.00 94.19 179 THR A CA 1
ATOM 1395 C C . THR A 1 179 ? -18.924 -1.823 2.413 1.00 94.19 179 THR A C 1
ATOM 1397 O O . THR A 1 179 ? -18.697 -1.865 3.620 1.00 94.19 179 THR A O 1
ATOM 1400 N N . GLN A 1 180 ? -20.026 -1.261 1.915 1.00 95.75 180 GLN A N 1
ATOM 1401 C CA . GLN A 1 180 ? -21.063 -0.671 2.750 1.00 95.75 180 GLN A CA 1
ATOM 1402 C C . GLN A 1 180 ? -21.737 -1.716 3.649 1.00 95.75 180 GLN A C 1
ATOM 1404 O O . GLN A 1 180 ? -21.902 -1.457 4.840 1.00 95.75 180 GLN A O 1
ATOM 1409 N N . GLU A 1 181 ? -22.085 -2.892 3.116 1.00 97.44 181 GLU A N 1
ATOM 1410 C CA . GLU A 1 181 ? -22.657 -3.992 3.909 1.00 97.44 181 GLU A CA 1
ATOM 1411 C C . GLU A 1 181 ? -21.679 -4.467 4.987 1.00 97.44 181 GLU A C 1
ATOM 1413 O O . GLU A 1 181 ? -22.070 -4.588 6.146 1.00 97.44 181 GLU A O 1
ATOM 1418 N N . LEU A 1 182 ? -20.396 -4.644 4.645 1.00 96.88 182 LEU A N 1
ATOM 1419 C CA . LEU A 1 182 ? -19.350 -4.987 5.615 1.00 96.88 182 LEU A CA 1
ATOM 1420 C C . LEU A 1 182 ? -19.264 -3.953 6.748 1.00 96.88 182 LEU A C 1
ATOM 1422 O O . LEU A 1 182 ? -19.272 -4.313 7.924 1.00 96.88 182 LEU A O 1
ATOM 1426 N N . LEU A 1 183 ? -19.178 -2.664 6.412 1.00 96.81 183 LEU A N 1
ATOM 1427 C CA . LEU A 1 183 ? -19.026 -1.597 7.402 1.00 96.81 183 LEU A CA 1
ATOM 1428 C C . LEU A 1 183 ? -20.265 -1.439 8.284 1.00 96.81 183 LEU A C 1
ATOM 1430 O O . LEU A 1 183 ? -20.125 -1.256 9.492 1.00 96.81 183 LEU A O 1
ATOM 1434 N N . GLN A 1 184 ? -21.464 -1.529 7.703 1.00 97.06 184 GLN A N 1
ATOM 1435 C CA . GLN A 1 184 ? -22.721 -1.492 8.453 1.00 97.06 184 GLN A CA 1
ATOM 1436 C C . GLN A 1 184 ? -22.839 -2.687 9.396 1.00 97.06 184 GLN A C 1
ATOM 1438 O O . GLN A 1 184 ? -23.190 -2.510 10.563 1.00 97.06 184 GLN A O 1
ATOM 1443 N N . TYR A 1 185 ? -22.496 -3.883 8.912 1.00 98.06 185 TYR A N 1
ATOM 1444 C CA . TYR A 1 185 ? -22.507 -5.090 9.721 1.00 98.06 185 TYR A CA 1
ATOM 1445 C C . TYR A 1 185 ? -21.545 -4.961 10.905 1.00 98.06 185 TYR A C 1
ATOM 1447 O O . TYR A 1 185 ? -21.959 -5.119 12.052 1.00 98.06 185 TYR A O 1
ATOM 1455 N N . LEU A 1 186 ? -20.283 -4.594 10.665 1.00 97.56 186 LEU A N 1
ATOM 1456 C CA . LEU A 1 186 ? -19.307 -4.432 11.744 1.00 97.56 186 LEU A CA 1
ATOM 1457 C C . LEU A 1 186 ? -19.723 -3.327 12.721 1.00 97.56 186 LEU A C 1
ATOM 1459 O O . LEU A 1 186 ? -19.632 -3.517 13.929 1.00 97.56 186 LEU A O 1
ATOM 1463 N N . ALA A 1 187 ? -20.266 -2.210 12.238 1.00 96.62 187 ALA A N 1
ATOM 1464 C CA . ALA A 1 187 ? -20.751 -1.148 13.115 1.00 96.62 187 ALA A CA 1
ATOM 1465 C C . ALA A 1 187 ? -21.880 -1.569 14.060 1.00 96.62 187 ALA A C 1
ATOM 1467 O O . ALA A 1 187 ? -22.008 -0.980 15.134 1.00 96.62 187 ALA A O 1
ATOM 1468 N N . ALA A 1 188 ? -22.666 -2.578 13.686 1.00 97.50 188 ALA A N 1
ATOM 1469 C CA . ALA A 1 188 ? -23.707 -3.140 14.537 1.00 97.50 188 ALA A CA 1
ATOM 1470 C C . ALA A 1 188 ? -23.193 -4.217 15.513 1.00 97.50 188 ALA A C 1
ATOM 1472 O O . ALA A 1 188 ? -23.806 -4.401 16.562 1.00 97.50 188 ALA A O 1
ATOM 1473 N N . HIS A 1 189 ? -22.089 -4.908 15.197 1.00 97.94 189 HIS A N 1
ATOM 1474 C CA . HIS A 1 189 ? -21.658 -6.122 15.913 1.00 97.94 189 HIS A CA 1
ATOM 1475 C C . HIS A 1 189 ? -20.319 -6.004 16.660 1.00 97.94 189 HIS A C 1
ATOM 1477 O O . HIS A 1 189 ? -19.970 -6.920 17.406 1.00 97.94 189 HIS A O 1
ATOM 1483 N N . VAL A 1 190 ? -19.562 -4.911 16.488 1.00 96.75 190 VAL A N 1
ATOM 1484 C CA . VAL A 1 190 ? -18.290 -4.680 17.200 1.00 96.75 190 VAL A CA 1
ATOM 1485 C C . VAL A 1 190 ? -18.243 -3.306 17.874 1.00 96.75 190 VAL A C 1
ATOM 1487 O O . VAL A 1 190 ? -18.885 -2.347 17.438 1.00 96.75 190 VAL A O 1
ATOM 1490 N N . HIS A 1 191 ? -17.443 -3.177 18.935 1.00 95.31 191 HIS A N 1
ATOM 1491 C CA . HIS A 1 191 ? -17.339 -1.946 19.725 1.00 95.31 191 HIS A CA 1
ATOM 1492 C C . HIS A 1 191 ? -15.928 -1.354 19.698 1.00 95.31 191 HIS A C 1
ATOM 1494 O O . HIS A 1 191 ? -15.166 -1.507 20.641 1.00 95.31 191 HIS A O 1
ATOM 1500 N N . LEU A 1 192 ? -15.571 -0.644 18.627 1.00 95.44 192 LEU A N 1
ATOM 1501 C CA . LEU A 1 192 ? -14.234 -0.060 18.454 1.00 95.44 192 LEU A CA 1
ATOM 1502 C C . LEU A 1 192 ? -14.238 1.471 18.563 1.00 95.44 192 LEU A C 1
ATOM 1504 O O . LEU A 1 192 ? -15.239 2.142 18.282 1.00 95.44 192 LEU A O 1
ATOM 1508 N N . ASP A 1 193 ? -13.072 2.043 18.853 1.00 95.81 193 ASP A N 1
ATOM 1509 C CA . ASP A 1 193 ? -12.830 3.472 18.665 1.00 95.81 193 ASP A CA 1
ATOM 1510 C C . ASP A 1 193 ? -12.730 3.803 17.179 1.00 95.81 193 ASP A C 1
ATOM 1512 O O . ASP A 1 193 ? -13.325 4.781 16.721 1.00 95.81 193 ASP A O 1
ATOM 1516 N N . VAL A 1 194 ? -11.991 2.981 16.426 1.00 95.88 194 VAL A N 1
ATOM 1517 C CA . VAL A 1 194 ? -11.705 3.183 15.001 1.00 95.88 194 VAL A CA 1
ATOM 1518 C C . VAL A 1 194 ? -11.882 1.882 14.225 1.00 95.88 194 VAL A C 1
ATOM 1520 O O . VAL A 1 194 ? -11.275 0.866 14.553 1.00 95.88 194 VAL A O 1
ATOM 1523 N N . LEU A 1 195 ? -12.642 1.952 13.137 1.00 96.38 195 LEU A N 1
ATOM 1524 C CA . LEU A 1 195 ? -12.679 0.936 12.092 1.00 96.38 195 LEU A CA 1
ATOM 1525 C C . LEU A 1 195 ? -12.205 1.570 10.785 1.00 96.38 195 LEU A C 1
ATOM 1527 O O . LEU A 1 195 ? -12.817 2.511 10.282 1.00 96.38 195 LEU A O 1
ATOM 1531 N N . CYS A 1 196 ? -11.105 1.065 10.247 1.00 95.25 196 CYS A N 1
ATOM 1532 C CA . CYS A 1 196 ? -10.533 1.532 8.999 1.00 95.25 196 CYS A CA 1
ATOM 1533 C C . CYS A 1 196 ? -10.578 0.416 7.959 1.00 95.25 196 CYS A C 1
ATOM 1535 O O . CYS A 1 196 ? -10.053 -0.671 8.199 1.00 95.25 196 CYS A O 1
ATOM 1537 N N . LEU A 1 197 ? -11.163 0.694 6.798 1.00 95.19 197 LEU A N 1
ATOM 1538 C CA . LEU A 1 197 ? -11.192 -0.210 5.655 1.00 95.19 197 LEU A CA 1
ATOM 1539 C C . LEU A 1 197 ? -10.304 0.359 4.551 1.00 95.19 197 LEU A C 1
ATOM 1541 O O . LEU A 1 197 ? -10.543 1.459 4.067 1.00 95.19 197 LEU A O 1
ATOM 1545 N N . MET A 1 198 ? -9.269 -0.375 4.161 1.00 92.25 198 MET A N 1
ATOM 1546 C CA . MET A 1 198 ? -8.411 -0.027 3.035 1.00 92.25 198 MET A CA 1
ATOM 1547 C C . MET A 1 198 ? -8.698 -0.960 1.862 1.00 92.25 198 MET A C 1
ATOM 1549 O O . MET A 1 198 ? -8.569 -2.177 1.990 1.00 92.25 198 MET A O 1
ATOM 1553 N N . HIS A 1 199 ? -9.034 -0.396 0.706 1.00 91.19 199 HIS A N 1
ATOM 1554 C CA . HIS A 1 199 ? -9.234 -1.175 -0.514 1.00 91.19 199 HIS A CA 1
ATOM 1555 C C . HIS A 1 199 ? -7.880 -1.583 -1.100 1.00 91.19 199 HIS A C 1
ATOM 1557 O O . HIS A 1 199 ? -7.048 -0.733 -1.397 1.00 91.19 199 HIS A O 1
ATOM 1563 N N . GLN A 1 200 ? -7.636 -2.872 -1.300 1.00 83.50 200 GLN A N 1
ATOM 1564 C CA . GLN A 1 200 ? -6.395 -3.373 -1.890 1.00 83.50 200 GLN A CA 1
ATOM 1565 C C . GLN A 1 200 ? -6.660 -4.577 -2.788 1.00 83.50 200 GLN A C 1
ATOM 1567 O O . GLN A 1 200 ? -6.305 -5.685 -2.426 1.00 83.50 200 GLN A O 1
ATOM 1572 N N . ASP A 1 201 ? -7.222 -4.381 -3.978 1.00 86.19 201 ASP A N 1
ATOM 1573 C CA . ASP A 1 201 ? -7.485 -5.477 -4.925 1.00 86.19 201 ASP A CA 1
ATOM 1574 C C . ASP A 1 201 ? -6.227 -5.916 -5.699 1.00 86.19 201 ASP A C 1
ATOM 1576 O O . ASP A 1 201 ? -6.130 -5.736 -6.911 1.00 86.19 201 ASP A O 1
ATOM 1580 N N . TYR A 1 202 ? -5.212 -6.430 -5.004 1.00 84.62 202 TYR A N 1
ATOM 1581 C CA . TYR A 1 202 ? -3.967 -6.932 -5.603 1.00 84.62 202 TYR A CA 1
ATOM 1582 C C . TYR A 1 202 ? -3.920 -8.469 -5.576 1.00 84.62 202 TYR A C 1
ATOM 1584 O O . TYR A 1 202 ? -4.574 -9.089 -4.732 1.00 84.62 202 TYR A O 1
ATOM 1592 N N . PRO A 1 203 ? -3.124 -9.128 -6.441 1.00 82.88 203 PRO A N 1
ATOM 1593 C CA . PRO A 1 203 ? -2.927 -10.573 -6.352 1.00 82.88 203 PRO A CA 1
ATOM 1594 C C . PRO A 1 203 ? -2.541 -11.000 -4.927 1.00 82.88 203 PRO A C 1
ATOM 1596 O O . PRO A 1 203 ? -1.808 -10.303 -4.217 1.00 82.88 203 PRO A O 1
ATOM 1599 N N . TYR A 1 204 ? -3.069 -12.132 -4.457 1.00 69.56 204 TYR A N 1
ATOM 1600 C CA . TYR A 1 204 ? -2.782 -12.594 -3.092 1.00 69.56 204 TYR A CA 1
ATOM 1601 C C . TYR A 1 204 ? -1.330 -13.065 -2.930 1.00 69.56 204 TYR A C 1
ATOM 1603 O O . TYR A 1 204 ? -0.799 -13.111 -1.820 1.00 69.56 204 TYR A O 1
ATOM 1611 N N . GLY A 1 205 ? -0.677 -13.350 -4.054 1.00 71.50 205 GLY A N 1
ATOM 1612 C CA . GLY A 1 205 ? 0.539 -14.124 -4.108 1.00 71.50 205 GLY A CA 1
ATOM 1613 C C . GLY A 1 205 ? 0.201 -15.606 -4.281 1.00 71.50 205 GLY A C 1
ATOM 1614 O O . GLY A 1 205 ? -0.888 -16.058 -3.918 1.00 71.50 205 GLY A O 1
ATOM 1615 N N . PRO A 1 206 ? 1.137 -16.379 -4.835 1.00 66.31 206 PRO A N 1
ATOM 1616 C CA . PRO A 1 206 ? 0.964 -17.808 -4.987 1.00 66.31 206 PRO A CA 1
ATOM 1617 C C . PRO A 1 206 ? 0.842 -18.445 -3.601 1.00 66.31 206 PRO A C 1
ATOM 1619 O O . PRO A 1 206 ? 1.760 -18.336 -2.783 1.00 66.31 206 PRO A O 1
ATOM 162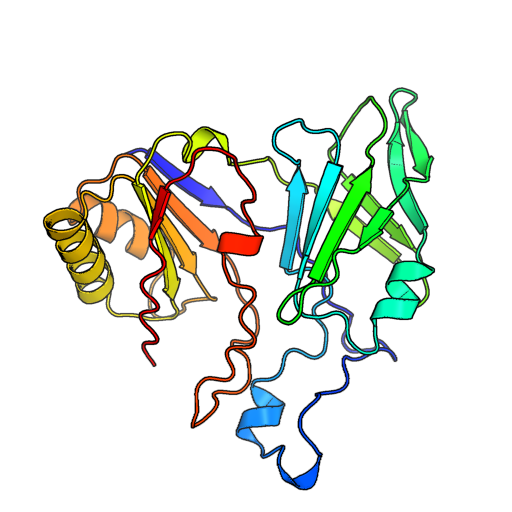2 N N . GLY A 1 207 ? -0.295 -19.087 -3.326 1.00 54.91 207 GLY A N 1
ATOM 1623 C CA . GLY A 1 207 ? -0.518 -19.811 -2.080 1.00 54.91 207 GLY A CA 1
ATOM 1624 C C . GLY A 1 207 ? 0.556 -20.879 -1.927 1.00 54.91 207 GLY A C 1
ATOM 1625 O O . GLY A 1 207 ? 0.590 -21.856 -2.671 1.00 54.91 207 GLY A O 1
ATOM 1626 N N . ALA A 1 208 ? 1.489 -20.688 -1.003 1.00 38.12 208 ALA A N 1
ATOM 1627 C CA . ALA A 1 208 ? 2.422 -21.747 -0.691 1.00 38.12 208 ALA A CA 1
ATOM 1628 C C . ALA A 1 208 ? 1.687 -22.783 0.167 1.00 38.12 208 ALA A C 1
ATOM 1630 O O . ALA A 1 208 ? 1.084 -22.432 1.179 1.00 38.12 208 ALA A O 1
ATOM 1631 N N . VAL A 1 209 ? 1.801 -24.062 -0.202 1.00 34.88 209 VAL A N 1
ATOM 1632 C CA . VAL A 1 209 ? 1.495 -25.195 0.693 1.00 34.88 209 VAL A CA 1
ATOM 1633 C C . VAL A 1 209 ? 2.295 -25.075 2.009 1.00 34.88 209 VAL A C 1
ATOM 1635 O O . VAL A 1 209 ? 1.880 -25.600 3.033 1.00 34.88 209 VAL A O 1
ATOM 1638 N N . GLU A 1 210 ? 3.362 -24.265 2.022 1.00 30.91 210 GLU A N 1
ATOM 1639 C CA . GLU A 1 210 ? 4.070 -23.793 3.212 1.00 30.91 210 GLU A CA 1
ATOM 1640 C C . GLU A 1 210 ? 4.346 -22.281 3.123 1.00 30.91 210 GLU A C 1
ATOM 1642 O O . GLU A 1 210 ? 5.259 -21.847 2.432 1.00 30.91 210 GLU A O 1
ATOM 1647 N N . ALA A 1 211 ? 3.512 -21.472 3.781 1.00 29.48 211 ALA A N 1
ATOM 1648 C CA . ALA A 1 211 ? 3.686 -20.068 4.192 1.00 29.48 211 ALA A CA 1
ATOM 1649 C C . ALA A 1 211 ? 4.927 -19.265 3.704 1.00 29.48 211 ALA A C 1
ATOM 1651 O O . ALA A 1 211 ? 5.673 -18.707 4.513 1.00 29.48 211 ALA A O 1
ATOM 1652 N N . ILE A 1 212 ? 5.104 -19.060 2.396 1.00 28.50 212 ILE A N 1
ATOM 1653 C CA . ILE A 1 212 ? 5.956 -17.979 1.874 1.00 28.50 212 ILE A CA 1
ATOM 1654 C C . ILE A 1 212 ? 5.050 -16.805 1.507 1.00 28.50 212 ILE A C 1
ATOM 1656 O O . ILE A 1 212 ? 4.776 -16.533 0.342 1.00 28.50 212 ILE A O 1
ATOM 1660 N N . ASN A 1 213 ? 4.532 -16.133 2.537 1.00 33.72 213 ASN A N 1
ATOM 1661 C CA . ASN A 1 213 ? 3.689 -14.951 2.382 1.00 33.72 213 ASN A CA 1
ATOM 1662 C C . ASN A 1 213 ? 4.481 -13.834 1.684 1.00 33.72 213 ASN A C 1
ATOM 1664 O O . ASN A 1 213 ? 5.250 -13.121 2.333 1.00 33.72 213 ASN A O 1
ATOM 1668 N N . PHE A 1 214 ? 4.231 -13.660 0.383 1.00 30.75 214 PHE A N 1
ATOM 1669 C CA . PHE A 1 214 ? 4.562 -12.475 -0.423 1.00 30.75 214 PHE A CA 1
ATOM 1670 C C . PHE A 1 214 ? 3.630 -11.288 -0.110 1.00 30.75 214 PHE A C 1
ATOM 1672 O O . PHE A 1 214 ? 3.412 -10.402 -0.932 1.00 30.75 214 PHE A O 1
ATOM 1679 N N . SER A 1 215 ? 3.057 -11.254 1.093 1.00 39.94 215 SER A N 1
ATOM 1680 C CA . SER A 1 215 ? 2.309 -10.105 1.571 1.00 39.94 215 SER A CA 1
ATOM 1681 C C . SER A 1 215 ? 3.305 -9.087 2.112 1.00 39.94 215 SER A C 1
ATOM 1683 O O . SER A 1 215 ? 3.992 -9.371 3.102 1.00 39.94 215 SER A O 1
ATOM 1685 N N . CYS A 1 216 ? 3.341 -7.887 1.534 1.00 39.00 216 CYS A N 1
ATOM 1686 C CA . CYS A 1 216 ? 3.799 -6.720 2.278 1.00 39.00 216 CYS A CA 1
ATOM 1687 C C . CYS A 1 216 ? 2.996 -6.688 3.571 1.00 39.00 216 CYS A C 1
ATOM 1689 O O . CYS A 1 216 ? 1.790 -6.448 3.549 1.00 39.00 216 CYS A O 1
ATOM 1691 N N . ARG A 1 217 ? 3.633 -7.037 4.691 1.00 42.34 217 ARG A N 1
ATOM 1692 C CA . ARG A 1 217 ? 2.940 -7.014 5.974 1.00 42.34 217 ARG A CA 1
ATOM 1693 C C . ARG A 1 217 ? 2.508 -5.567 6.224 1.00 42.34 217 ARG A C 1
ATOM 1695 O O . ARG A 1 217 ? 3.352 -4.680 6.063 1.00 42.34 217 ARG A O 1
ATOM 1702 N N . PRO A 1 218 ? 1.255 -5.319 6.633 1.00 39.62 218 PRO A N 1
ATOM 1703 C CA . PRO A 1 218 ? 0.744 -3.984 6.942 1.00 39.62 218 PRO A CA 1
ATOM 1704 C C . PRO A 1 218 ? 1.599 -3.163 7.909 1.00 39.62 218 PRO A C 1
ATOM 1706 O O . PRO A 1 218 ? 1.629 -1.942 7.810 1.00 39.62 218 PRO A O 1
ATOM 1709 N N . THR A 1 219 ? 2.384 -3.808 8.776 1.00 36.16 219 THR A N 1
ATOM 1710 C CA . THR A 1 219 ? 3.389 -3.139 9.622 1.00 36.16 219 THR A CA 1
ATOM 1711 C C . THR A 1 219 ? 4.447 -2.361 8.833 1.00 36.16 219 THR A C 1
ATOM 1713 O O . THR A 1 219 ? 5.082 -1.465 9.376 1.00 36.16 219 THR A O 1
ATOM 1716 N N . THR A 1 220 ? 4.629 -2.657 7.543 1.00 41.94 220 THR A N 1
ATOM 1717 C CA . THR A 1 220 ? 5.491 -1.878 6.638 1.00 41.94 220 THR A CA 1
ATOM 1718 C C . THR A 1 220 ? 4.812 -0.594 6.150 1.00 41.94 220 THR A C 1
ATOM 1720 O O . THR A 1 220 ? 5.502 0.376 5.836 1.00 41.94 220 THR A O 1
ATOM 1723 N N . ILE A 1 221 ? 3.477 -0.604 6.074 1.00 48.34 221 ILE A N 1
ATOM 1724 C CA . ILE A 1 221 ? 2.638 0.444 5.475 1.00 48.34 221 ILE A CA 1
ATOM 1725 C C . ILE A 1 221 ? 2.440 1.613 6.452 1.00 48.34 221 ILE A C 1
ATOM 1727 O O . ILE A 1 221 ? 2.175 2.724 6.027 1.00 48.34 221 ILE A O 1
ATOM 1731 N N . ILE A 1 222 ? 2.635 1.409 7.756 1.00 50.09 222 ILE A N 1
ATOM 1732 C CA . ILE A 1 222 ? 2.383 2.440 8.770 1.00 50.09 222 ILE A CA 1
ATOM 1733 C C . ILE A 1 222 ? 3.575 2.503 9.745 1.00 50.09 222 ILE A C 1
ATOM 1735 O O . ILE A 1 222 ? 3.520 1.923 10.830 1.00 50.09 222 ILE A O 1
ATOM 1739 N N . PRO A 1 223 ? 4.697 3.159 9.387 1.00 47.03 223 PRO A N 1
ATOM 1740 C CA . PRO A 1 223 ? 5.807 3.374 10.308 1.00 47.03 223 PRO A CA 1
ATOM 1741 C C . PRO A 1 223 ? 5.482 4.554 11.237 1.00 47.03 223 PRO A C 1
ATOM 1743 O O . PRO A 1 223 ? 6.078 5.621 11.121 1.00 47.03 223 PRO A O 1
ATOM 1746 N N . CYS A 1 224 ? 4.512 4.392 12.140 1.00 52.22 224 CYS A N 1
ATOM 1747 C CA . CYS A 1 224 ? 4.165 5.438 13.107 1.00 52.22 224 CYS A CA 1
ATOM 1748 C C . CYS A 1 224 ? 4.711 5.078 14.496 1.00 52.22 224 CYS A C 1
ATOM 1750 O O . CYS A 1 224 ? 4.377 4.015 15.035 1.00 52.22 224 CYS A O 1
ATOM 1752 N N . PRO A 1 225 ? 5.524 5.951 15.111 1.00 50.00 225 PRO A N 1
ATOM 1753 C CA . PRO A 1 225 ? 5.919 5.802 16.505 1.00 50.00 225 PRO A CA 1
ATOM 1754 C C . PRO A 1 225 ? 4.682 5.767 17.416 1.00 50.00 225 PRO A C 1
ATOM 1756 O O . PRO A 1 225 ? 3.774 6.578 17.262 1.00 50.00 225 PRO A O 1
ATOM 1759 N N . GLY A 1 226 ? 4.644 4.844 18.380 1.00 51.00 226 GLY A N 1
ATOM 1760 C CA . GLY A 1 226 ? 3.601 4.814 19.415 1.00 51.00 226 GLY A CA 1
ATOM 1761 C C . GLY A 1 226 ? 2.344 3.995 19.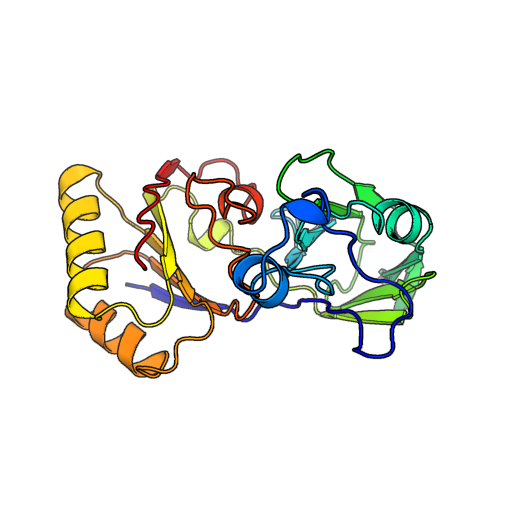098 1.00 51.00 226 GLY A C 1
ATOM 1762 O O . GLY A 1 226 ? 1.434 3.966 19.926 1.00 51.00 226 GLY A O 1
ATOM 1763 N N . ILE A 1 227 ? 2.287 3.292 17.960 1.00 54.81 227 ILE A N 1
ATOM 1764 C CA . ILE A 1 227 ? 1.236 2.296 17.704 1.00 54.81 227 ILE A CA 1
ATOM 1765 C C . ILE A 1 227 ? 1.658 0.949 18.302 1.00 54.81 227 ILE A C 1
ATOM 1767 O O . ILE A 1 227 ? 2.683 0.378 17.920 1.00 54.81 227 ILE A O 1
ATOM 1771 N N . ARG A 1 228 ? 0.842 0.404 19.211 1.00 54.16 228 ARG A N 1
ATOM 1772 C CA . ARG A 1 228 ? 0.971 -0.990 19.657 1.00 54.16 228 ARG A CA 1
ATOM 1773 C C . ARG A 1 228 ? 0.226 -1.871 18.661 1.00 54.16 228 ARG A C 1
ATOM 1775 O O . ARG A 1 228 ? -1.001 -1.881 18.629 1.00 54.16 228 ARG A O 1
ATOM 1782 N N . THR A 1 229 ? 0.975 -2.558 17.802 1.00 54.41 229 THR A N 1
ATOM 1783 C CA . THR A 1 229 ? 0.399 -3.409 16.754 1.00 54.41 229 THR A CA 1
ATOM 1784 C C . THR A 1 229 ? 0.314 -4.861 17.207 1.00 54.41 229 THR A C 1
ATOM 1786 O O . THR A 1 229 ? 1.293 -5.431 17.690 1.00 54.41 229 THR A O 1
ATOM 1789 N N . PHE A 1 230 ? -0.850 -5.477 16.996 1.00 45.28 230 PHE A N 1
ATOM 1790 C CA . PHE A 1 230 ? -1.047 -6.914 17.145 1.00 45.28 230 PHE A CA 1
ATOM 1791 C C . PHE A 1 230 ? -1.327 -7.511 15.765 1.00 45.28 230 PHE A C 1
ATOM 1793 O O . PHE A 1 230 ? -2.383 -7.305 15.172 1.00 45.28 230 PHE A O 1
ATOM 1800 N N . SER A 1 231 ? -0.343 -8.236 15.231 1.00 44.44 231 SER A N 1
ATOM 1801 C CA . SER A 1 231 ? -0.481 -8.968 13.971 1.00 44.44 231 SER A CA 1
ATOM 1802 C C . SER A 1 231 ? -0.911 -10.400 14.265 1.00 44.44 231 SER A C 1
ATOM 1804 O O . SER A 1 231 ? -0.064 -11.289 14.358 1.00 44.44 231 SER A O 1
ATOM 1806 N N . VAL A 1 232 ? -2.213 -10.655 14.369 1.00 38.62 232 VAL A N 1
ATOM 1807 C CA . VAL A 1 232 ? -2.715 -12.034 14.360 1.00 38.62 232 VAL A CA 1
ATOM 1808 C C . VAL A 1 232 ? -2.963 -12.409 12.904 1.00 38.62 232 VAL A C 1
ATOM 1810 O O . VAL A 1 232 ? -3.919 -11.951 12.287 1.00 38.62 232 VAL A O 1
ATOM 1813 N N . THR A 1 233 ? -2.047 -13.191 12.321 1.00 36.53 233 THR A N 1
ATOM 1814 C CA . THR A 1 233 ? -2.188 -13.641 10.928 1.00 36.53 233 THR A CA 1
ATOM 1815 C C . THR A 1 233 ? -3.257 -14.718 10.882 1.00 36.53 233 THR A C 1
ATOM 1817 O O . THR A 1 233 ? -2.988 -15.901 11.065 1.00 36.53 233 THR A O 1
ATOM 1820 N N . ALA A 1 234 ? -4.482 -14.283 10.655 1.00 31.58 234 ALA A N 1
ATOM 1821 C CA . ALA A 1 234 ? -5.617 -15.132 10.389 1.00 31.58 234 ALA A CA 1
ATOM 1822 C C . ALA A 1 234 ? -5.604 -15.415 8.871 1.00 31.58 234 ALA A C 1
ATOM 1824 O O . ALA A 1 234 ? -6.172 -14.674 8.075 1.00 31.58 234 ALA A O 1
ATOM 1825 N N . CYS A 1 235 ? -4.800 -16.398 8.447 1.00 28.75 235 CYS A N 1
ATOM 1826 C CA . CYS A 1 235 ? -4.714 -16.804 7.043 1.00 28.75 235 CYS A CA 1
ATOM 1827 C C . CYS A 1 235 ? -5.912 -17.710 6.742 1.00 28.75 235 CYS A C 1
ATOM 1829 O O . CYS A 1 235 ? -5.823 -18.929 6.876 1.00 28.75 235 CYS A O 1
ATOM 1831 N N . TRP A 1 236 ? -7.047 -17.100 6.419 1.00 40.66 236 TRP A N 1
ATOM 1832 C CA . TRP A 1 236 ? -8.265 -17.821 6.061 1.00 40.66 236 TRP A CA 1
ATOM 1833 C C . TRP A 1 236 ? -8.403 -17.855 4.537 1.00 40.66 236 TRP A C 1
ATOM 1835 O O . TRP A 1 236 ? -8.013 -16.901 3.861 1.00 40.66 236 TRP A O 1
ATOM 1845 N N . ARG A 1 237 ? -8.803 -19.023 4.030 1.00 31.17 237 ARG A N 1
ATOM 1846 C CA . ARG A 1 237 ? -8.825 -19.380 2.607 1.00 31.17 237 ARG A CA 1
ATOM 1847 C C . ARG A 1 237 ? -10.026 -18.793 1.893 1.00 31.17 237 ARG A C 1
ATOM 1849 O O . ARG A 1 237 ? -11.108 -18.834 2.510 1.00 31.17 237 ARG A O 1
#

Sequence (237 aa):
MKIVEITPFGWRLPAQSPFWRIPPRPPHLQDIAYKDGFDYSTVFYDVFLSSDERFAVCVGPPLANLRPAIEEATFTALGASGHTVPCEKVIDPLDRCSRVWVALPPGKKDVLCCLGKLGKVSLPIGASYCDLFAGKSVLFTRQKNNELDWIADWINLNQALHGIEAVLLFDNGSTAYSTQELLQYLAAHVHLDVLCLMHQDYPYGPGAVEAINFSCRPTTIIPCPGIRTFSVTACWR

Radius of gyration: 18.67 Å; chains: 1; bounding box: 41×54×48 Å